Protein 6T6H (pdb70)

Sequence (253 aa):
RDVFEVFSRDGTPIRGFSRPGPGETVVLVHGVAMDRRIWAESGFLDALPDAHVLALDLRGRGESGRVGTAEGHALRRYVEDVRAVLDRFGRARYSLFGTFFGGRIALQVAAVDTRVARAFSFCAHAEQVEIPEDAVEEEAVAVEGPGGHAYLRDHFTGRGAPPWMVEACARVDPGELGAATRGLLHGSDRRTERGHPDQELVLITADGDADLAPFHAGERRLGAHLWLVDAPTRIKAAGRLAEVGRRVAGVLA

Nearest PDB structures (foldseek):
  6t6y-assembly1_A  TM=1.003E+00  e=3.478E-59  Streptomyces sp. BC16019
  5nfq-assembly1_A  TM=7.209E-01  e=8.364E-14  metagenome
  5y5d-assembly1_B  TM=7.344E-01  e=9.390E-13  Vigna radiata
  8hm5-assembly1_A  TM=7.379E-01  e=1.562E-12  Caballeronia sordidicola
  5xm6-assembly1_C  TM=6.764E-01  e=6.752E-12  Vigna radiata

Foldseek 3Di:
DAKDWFAFPVGKIKIWDKDAFDFAEEEEFEDQLFAQVVCVVLQLVVLQPGYGYIYIGFEQADPIHHDLAQQCLALVRSLRSRVRVVVVVPDQAYEYEYEDVRLQSQLQNQQAPNRYQEGEYALDFQAADDDDQVVLQVLLVCQQDPCNLVVQLVVLVVVPAPPNNSPSNVRGHSSSSSSNSSNCVRPSRHGGAHNDDNHAYEYEAAPQAPDCPRVVVCCVRHVYHYHYDHDNYSRNCSSCSSVVSNVVSVVRD

Radius of gyration: 16.73 Å; Cα contacts (8 Å, |Δi|>4): 569; chains: 1; bounding box: 37×39×43 Å

Organism: NCBI:txid1109705

Secondary structure (DSSP, 8-state):
-EEEEEE-TTS-EEEEEEE--SS-EEEEE--TT--TTHHHHTTTGGG-SS-EEEEEPPTTSTTSPP--STGGG-HHHHHHHHHHHHHHH--S-EEEEEETHHHHHHHHHHHH-TTEEEEEEES---S-----HHHHHHHHHHHHSTTHHHHHHHHHHHTT--HHHHHHGGGS-HHHHHHHHHHTTTTTTSPP----TT-EEEEEEETT-TT-HHHHHHHHHH--EEEEES-SSHHHHGGGHHHHHHHHHHHH-

Solvent-accessible surface area: 10800 Å² total; per-residue (Å²): 161,95,115,10,78,14,120,5,197,67,46,16,30,0,73,0,8,9,50,90,28,129,37,28,14,1,0,0,0,0,1,45,15,8,6,25,135,0,0,47,85,15,21,0,11,129,15,2,102,80,4,16,0,0,0,0,2,2,0,9,4,44,108,14,12,216,28,52,78,29,115,12,3,0,13,126,64,5,9,36,0,0,87,11,0,0,90,133,34,61,98,92,125,0,2,0,0,0,0,34,38,0,0,14,1,0,3,46,0,1,24,68,4,111,57,0,24,30,0,3,0,0,5,14,20,0,25,103,54,153,38,66,124,113,50,11,76,131,61,0,85,33,5,57,21,153,48,0,43,46,88,10,96,97,65,27,86,71,134,39,13,16,99,25,10,20,101,0,1,49,70,2,88,54,45,7,4,0,6,4,15,62,1,48,70,60,33,5,45,143,121,2,83,75,29,45,124,128,7,72,3,7,0,0,0,0,72,40,16,112,74,41,67,19,0,80,17,0,65,182,80,6,43,8,109,34,21,77,7,121,10,83,60,72,24,92,0,1,43,85,2,30,60,3,0,141,125,1,20,52,55,27,122

InterPro domains:
  IPR000073 Alph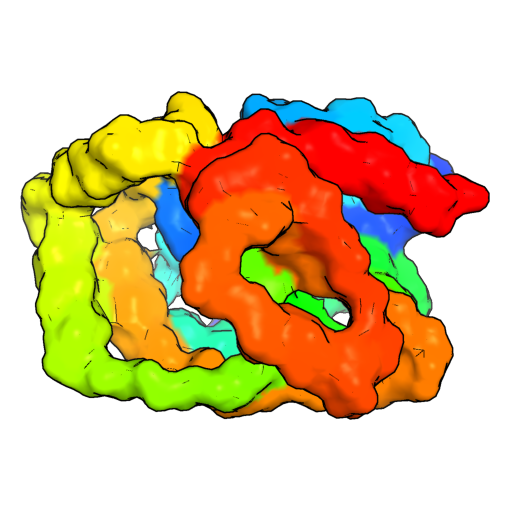a/beta hydrolase fold-1 [PF00561] (34-140)
  IPR029058 Alpha/Beta hydrolase fold [G3DSA:3.40.50.1820] (21-163)
  IPR029058 Alpha/Beta hydrolase fold [SSF53474] (14-147)

Structure (mmCIF, N/CA/C/O backbone):
data_6T6H
#
_entry.id   6T6H
#
_cell.length_a   66.683
_cell.length_b   80.133
_cell.length_c   88.699
_cell.angle_alpha   90.000
_cell.angle_beta   90.000
_cell.angle_gamma   90.000
#
_symmetry.space_group_name_H-M   'I 2 2 2'
#
loop_
_entity.id
_entity.type
_entity.pdbx_description
1 polymer BotH
2 non-polymer 'SULFATE ION'
3 non-polymer 'SODIUM ION'
4 water water
#
loop_
_atom_site.group_PDB
_atom_site.id
_atom_site.type_symbol
_atom_site.label_atom_id
_atom_site.label_alt_id
_atom_site.label_comp_id
_atom_site.label_asym_id
_atom_site.label_entity_id
_atom_site.label_seq_id
_atom_site.pdbx_PDB_ins_code
_atom_site.Cartn_x
_atom_site.Cartn_y
_atom_site.Cartn_z
_atom_site.occupancy
_atom_site.B_iso_or_equiv
_atom_site.auth_seq_id
_atom_site.auth_comp_id
_atom_site.auth_asym_id
_atom_site.auth_atom_id
_atom_site.pdbx_PDB_model_num
ATOM 1 N N . ARG A 1 27 ? -36.24608 -15.75210 -5.99109 1.000 33.12977 10 ARG A N 1
ATOM 2 C CA . ARG A 1 27 ? -35.23595 -14.69566 -5.95944 1.000 27.37443 10 ARG A CA 1
ATOM 3 C C . ARG A 1 27 ? -35.67908 -13.46371 -5.18474 1.000 33.98551 10 ARG A C 1
ATOM 4 O O . ARG A 1 27 ? -36.85775 -13.10025 -5.18839 1.000 41.93152 10 ARG A O 1
ATOM 24 N N . ASP A 1 28 ? -34.71790 -12.80354 -4.54941 1.000 19.31828 11 ASP A N 1
ATOM 25 C CA . ASP A 1 28 ? -34.93579 -11.50663 -3.93013 1.000 18.52439 11 ASP A CA 1
ATOM 26 C C . ASP A 1 28 ? -34.21479 -10.43890 -4.75234 1.000 14.23266 11 ASP A C 1
ATOM 27 O O . ASP A 1 28 ? -33.23073 -10.72886 -5.43354 1.000 18.09411 11 ASP A O 1
ATOM 36 N N . VAL A 1 29 ? -34.66582 -9.21139 -4.68863 1.000 15.57517 12 VAL A N 1
ATOM 37 C CA . VAL A 1 29 ? -33.92295 -8.12489 -5.31391 1.000 13.85517 12 VAL A CA 1
ATOM 38 C C . VAL A 1 29 ? -33.16118 -7.34654 -4.24665 1.000 13.79913 12 VAL A C 1
ATOM 39 O O . VAL A 1 29 ? -33.53367 -7.31536 -3.06449 1.000 16.97390 12 VAL A O 1
ATOM 52 N N . PHE A 1 30 ? -32.06633 -6.72809 -4.67102 1.000 13.01440 13 PHE A N 1
ATOM 53 C CA . PHE A 1 30 ? -31.22788 -5.92328 -3.79694 1.000 13.40908 13 PHE A CA 1
ATOM 54 C C . PHE A 1 30 ? -30.77353 -4.66470 -4.54195 1.000 11.46964 13 PHE A C 1
ATOM 55 O O . PHE A 1 30 ? -30.75739 -4.60046 -5.78786 1.000 11.91533 13 PHE A O 1
ATOM 72 N N . GLU A 1 31 ? -30.38428 -3.67051 -3.73280 1.000 12.20846 14 GLU A N 1
ATOM 73 C CA . GLU A 1 31 ? -29.69642 -2.46758 -4.18705 1.000 12.56774 14 GLU A CA 1
ATOM 74 C C . GLU A 1 31 ? -28.53021 -2.19265 -3.25923 1.000 12.89459 14 GLU A C 1
ATOM 75 O O . GLU A 1 31 ? -28.62417 -2.39677 -2.04123 1.000 14.24526 14 GLU A O 1
ATOM 87 N N . VAL A 1 32 ? -27.42597 -1.75528 -3.85840 1.000 10.77855 15 VAL A N 1
ATOM 88 C CA . VAL A 1 32 ? -26.24702 -1.28269 -3.16107 1.000 10.75286 15 VAL A CA 1
ATOM 89 C C . VAL A 1 32 ? -25.78592 -0.01204 -3.87309 1.000 10.41433 15 VAL A C 1
ATOM 90 O O . VAL A 1 32 ? -26.29357 0.34994 -4.94517 1.000 12.48432 15 VAL A O 1
ATOM 103 N N . PHE A 1 33 ? -24.84832 0.70452 -3.25652 1.000 10.29457 16 PHE A N 1
ATOM 104 C CA . PHE A 1 33 ? -24.29981 1.93167 -3.84900 1.000 10.18059 16 PHE A CA 1
ATOM 105 C C . PHE A 1 33 ? -22.81366 1.77125 -4.10153 1.000 10.76200 16 PHE A C 1
ATOM 106 O O . PHE A 1 33 ? -22.05863 1.37531 -3.19973 1.000 11.79583 16 PHE A O 1
ATOM 123 N N . SER A 1 34 ? -22.39464 2.08649 -5.31624 1.000 9.84827 17 SER A N 1
ATOM 124 C CA . SER A 1 34 ? -20.98491 2.12983 -5.66012 1.000 11.06721 17 SER A CA 1
ATOM 125 C C . SER A 1 34 ? -20.30567 3.33958 -5.01093 1.000 10.50363 17 SER A C 1
ATOM 126 O O . SER A 1 34 ? -20.95604 4.27775 -4.53021 1.000 10.86573 17 SER A O 1
ATOM 134 N N . ARG A 1 35 ? -18.97000 3.34141 -5.04581 1.000 10.61073 18 ARG A N 1
ATOM 135 C CA . ARG A 1 35 ? -18.17670 4.43140 -4.46743 1.000 12.39109 18 ARG A CA 1
ATOM 136 C C . ARG A 1 35 ? -18.62525 5.81663 -4.93729 1.000 11.00936 18 ARG A C 1
ATOM 137 O O . ARG A 1 35 ? -18.67074 6.75379 -4.12146 1.000 12.67497 18 ARG A O 1
ATOM 158 N N . ASP A 1 36 ? -18.88876 5.98221 -6.22963 1.000 11.03791 19 ASP A N 1
ATOM 159 C CA . ASP A 1 36 ? -19.25264 7.27571 -6.80325 1.000 12.01888 19 ASP A CA 1
ATOM 160 C C . ASP A 1 36 ? -20.74085 7.59705 -6.65741 1.000 11.37309 19 ASP A C 1
ATOM 161 O O . ASP A 1 36 ? -21.20542 8.59161 -7.25282 1.000 13.09505 19 ASP A O 1
ATOM 170 N N . GLY A 1 37 ? -21.47413 6.81252 -5.86376 1.000 10.83811 20 GLY A N 1
ATOM 171 C CA . GLY A 1 37 ? -22.87731 7.09200 -5.61390 1.000 10.63071 20 GLY A CA 1
ATOM 172 C C . GLY A 1 37 ? -23.84399 6.39863 -6.55069 1.000 9.94215 20 GLY A C 1
ATOM 173 O O . GLY A 1 37 ? -25.07175 6.51982 -6.37337 1.000 11.80367 20 GLY A O 1
ATOM 177 N N . THR A 1 38 ? -23.36502 5.70536 -7.54868 1.000 9.72640 21 THR A N 1
ATOM 178 C CA . THR A 1 38 ? -24.26908 5.09095 -8.52114 1.000 9.48545 21 THR A CA 1
ATOM 179 C C . THR A 1 38 ? -24.99158 3.90037 -7.88994 1.000 9.95267 21 THR A C 1
ATOM 180 O O . THR A 1 38 ? -24.32571 3.01601 -7.31510 1.000 10.13357 21 THR A O 1
ATOM 191 N N . PRO A 1 39 ? -26.32631 3.83896 -7.95264 1.000 9.91109 22 PRO A N 1
ATOM 192 C CA . PRO A 1 39 ? -27.04479 2.66064 -7.43720 1.000 10.39237 22 PRO A CA 1
ATOM 193 C C . PRO A 1 39 ? -26.88014 1.45936 -8.36180 1.000 10.51314 22 PRO A C 1
ATOM 194 O O . PRO A 1 39 ? -27.00602 1.56770 -9.59111 1.000 11.00955 22 PRO A O 1
ATOM 205 N N . ILE A 1 40 ? -26.60318 0.30394 -7.75702 1.000 10.03339 23 ILE A N 1
ATOM 206 C CA . ILE A 1 40 ? -26.38229 -0.95920 -8.46187 1.000 9.53525 23 ILE A CA 1
ATOM 207 C C . ILE A 1 40 ? -27.44735 -1.92834 -7.97455 1.000 10.33398 23 ILE A C 1
ATOM 208 O O . ILE A 1 40 ? -27.56129 -2.18435 -6.75974 1.000 11.23954 23 ILE A O 1
ATOM 224 N N . ARG A 1 41 ? -28.24474 -2.42692 -8.92107 1.000 10.04791 24 ARG A N 1
ATOM 225 C CA . ARG A 1 41 ? -29.38836 -3.27782 -8.61882 1.000 10.59244 24 ARG A CA 1
ATOM 226 C C . ARG A 1 41 ? -29.10461 -4.69635 -9.12246 1.000 10.17040 24 ARG A C 1
ATOM 227 O O . ARG A 1 41 ? -28.42020 -4.88686 -10.13020 1.000 11.24989 24 ARG A O 1
ATOM 248 N N . GLY A 1 42 ? -29.66788 -5.69294 -8.44723 1.000 9.22970 25 GLY A N 1
ATOM 249 C CA . GLY A 1 42 ? -29.47953 -7.07568 -8.84934 1.000 10.65673 25 GLY A CA 1
ATOM 250 C C . GLY A 1 42 ? -30.47033 -8.00021 -8.18786 1.000 9.77507 25 GLY A C 1
ATOM 251 O O . GLY A 1 42 ? -31.43461 -7.55681 -7.56212 1.000 11.10505 25 GLY A O 1
ATOM 255 N N . PHE A 1 43 ? -30.24136 -9.31100 -8.38506 1.000 11.01907 26 PHE A N 1
ATOM 256 C CA . PHE A 1 43 ? -31.02100 -10.32737 -7.68630 1.000 10.75159 26 PHE A CA 1
ATOM 257 C C . PHE A 1 43 ? -30.11088 -11.27184 -6.91603 1.000 10.48984 26 PHE A C 1
ATOM 258 O O . PHE A 1 43 ? -28.93097 -11.45462 -7.25671 1.000 11.58173 26 PHE A O 1
ATOM 275 N N . SER A 1 44 ? -30.68133 -11.88249 -5.87476 1.000 11.07346 27 SER A N 1
ATOM 276 C CA . SER A 1 44 ? -30.04415 -12.92407 -5.07126 1.000 12.08667 27 SER A CA 1
ATOM 277 C C . SER A 1 44 ? -30.90577 -14.17387 -5.18205 1.000 12.39260 27 SER A C 1
ATOM 278 O O . SER A 1 44 ? -32.11234 -14.13002 -4.87423 1.000 14.35101 27 SER A O 1
ATOM 286 N N . ARG A 1 45 ? -30.30236 -15.28442 -5.60061 1.000 12.05419 28 ARG A N 1
ATOM 287 C CA . ARG A 1 45 ? -30.95867 -16.58181 -5.65898 1.000 13.24601 28 ARG A CA 1
ATOM 288 C C . ARG A 1 45 ? -30.40595 -17.42575 -4.51179 1.000 14.10173 28 ARG A C 1
ATOM 289 O O . ARG A 1 45 ? -29.24694 -17.86975 -4.57003 1.000 14.82183 28 ARG A O 1
ATOM 310 N N . PRO A 1 46 ? -31.13852 -17.60233 -3.41053 1.000 16.25838 29 PRO A N 1
ATOM 311 C CA . PRO A 1 46 ? -30.55266 -18.26592 -2.22709 1.000 18.33815 29 PRO A CA 1
ATOM 312 C C . PRO A 1 46 ? -30.16297 -19.71943 -2.50115 1.000 17.49464 29 PRO A C 1
ATOM 313 O O . PRO A 1 46 ? -30.68906 -20.37225 -3.40416 1.000 18.00364 29 PRO A O 1
ATOM 324 N N . GLY A 1 47 ? -29.15682 -20.19297 -1.77195 1.000 16.78946 30 GLY A N 1
ATOM 325 C CA . GLY A 1 47 ? -28.75028 -21.57991 -1.85461 1.000 16.67764 30 GLY A CA 1
ATOM 326 C C . GLY A 1 47 ? -27.79582 -21.89894 -0.72842 1.000 17.46789 30 GLY A C 1
ATOM 327 O O . GLY A 1 47 ? -27.17969 -21.00249 -0.12568 1.000 18.20948 30 GLY A O 1
ATOM 331 N N . PRO A 1 48 ? -27.65409 -23.19552 -0.42080 1.000 17.93585 31 PRO A N 1
ATOM 332 C CA . PRO A 1 48 ? -26.82699 -23.61276 0.72610 1.000 17.51217 31 PRO A CA 1
ATOM 333 C C . PRO A 1 48 ? -25.34065 -23.70894 0.42589 1.000 17.22500 31 PRO A C 1
ATOM 334 O O . PRO A 1 48 ? -24.55343 -23.94173 1.36063 1.000 20.03775 31 PRO A O 1
ATOM 345 N N . GLY A 1 49 ? -24.93423 -23.52564 -0.82101 1.000 16.78669 32 GLY A N 1
ATOM 346 C CA . GLY A 1 49 ? -23.57176 -23.77922 -1.25529 1.000 17.08941 32 GLY A CA 1
ATOM 347 C C . GLY A 1 49 ? -22.70459 -22.53697 -1.25641 1.000 16.71849 32 GLY A C 1
ATOM 348 O O . GLY A 1 49 ? -22.81145 -21.66946 -0.38364 1.000 19.42991 32 GLY A O 1
ATOM 352 N N . GLU A 1 50 ? -21.79499 -22.46505 -2.22522 1.000 15.83898 33 GLU A N 1
ATOM 353 C CA . GLU A 1 50 ? -20.85110 -21.36102 -2.31481 1.000 15.47596 33 GLU A 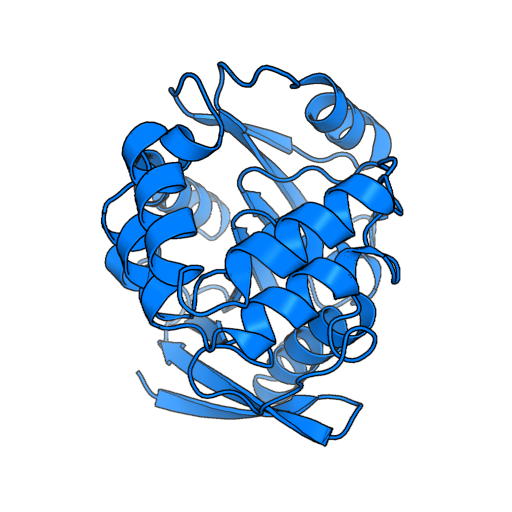CA 1
ATOM 354 C C . GLU A 1 50 ? -21.58380 -20.11078 -2.77301 1.000 12.74091 33 GLU A C 1
ATOM 355 O O . GLU A 1 50 ? -22.61320 -20.19728 -3.44292 1.000 13.70948 33 GLU A O 1
ATOM 367 N N . THR A 1 51 ? -21.03095 -18.92832 -2.45261 1.000 13.33965 34 THR A N 1
ATOM 368 C CA . THR A 1 51 ? -21.61149 -17.66565 -2.89985 1.000 12.67162 34 THR A CA 1
ATOM 369 C C . THR A 1 51 ? -20.88986 -17.22989 -4.16491 1.000 12.01823 34 THR A C 1
ATOM 370 O O . THR A 1 51 ? -19.66199 -17.05065 -4.16241 1.000 13.30314 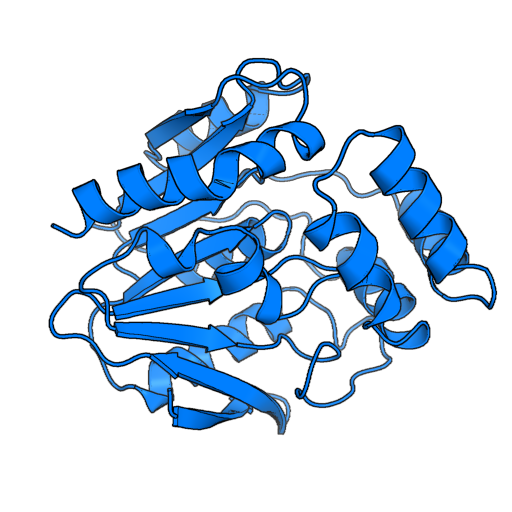34 THR A O 1
ATOM 381 N N . VAL A 1 52 ? -21.64522 -17.06170 -5.23341 1.000 12.22972 35 VAL A N 1
ATOM 382 C CA . VAL A 1 52 ? -21.13735 -16.79821 -6.57639 1.000 11.31440 35 VAL A CA 1
ATOM 383 C C . VAL A 1 52 ? -21.68976 -15.46507 -7.08442 1.000 11.06469 35 VAL A C 1
ATOM 384 O O . VAL A 1 52 ? -22.88873 -15.19749 -6.92392 1.000 13.55191 35 VAL A O 1
ATOM 397 N N . VAL A 1 53 ? -20.84038 -14.61816 -7.65775 1.000 9.76127 36 VAL A N 1
ATOM 398 C CA . VAL A 1 53 ? -21.21502 -13.29292 -8.16593 1.000 9.35098 36 VAL A CA 1
ATOM 399 C C . VAL A 1 53 ? -20.98003 -13.29445 -9.67112 1.000 9.11210 36 VAL A C 1
ATOM 400 O O . VAL A 1 53 ? -19.85526 -13.56954 -10.12658 1.000 9.87253 36 VAL A O 1
ATOM 413 N N . LEU A 1 54 ? -22.02793 -12.98242 -10.43694 1.000 8.81177 37 LEU A N 1
ATOM 414 C CA . LEU A 1 54 ? -22.02772 -13.07998 -11.89757 1.000 8.80813 37 LEU A CA 1
ATOM 415 C C . LEU A 1 54 ? -21.98814 -11.67334 -12.51758 1.000 8.62235 37 LEU A C 1
ATOM 416 O O . LEU A 1 54 ? -22.79205 -10.79988 -12.13152 1.000 9.28750 37 LEU A O 1
ATOM 432 N N . VAL A 1 55 ? -21.06593 -11.46864 -13.48591 1.000 8.55174 38 VAL A N 1
ATOM 433 C CA . VAL A 1 55 ? -20.78496 -10.14283 -14.08829 1.000 8.74928 38 VAL A CA 1
ATOM 434 C C . VAL A 1 55 ? -20.93098 -10.23622 -15.61643 1.000 8.21541 38 VAL A C 1
ATOM 435 O O . VAL A 1 55 ? -20.12165 -10.89703 -16.28815 1.000 9.02991 38 VAL A O 1
ATOM 448 N N . HIS A 1 56 ? -21.96079 -9.57792 -16.17075 1.000 8.67251 39 HIS A N 1
ATOM 449 C CA . HIS A 1 56 ? -22.29271 -9.68339 -17.59282 1.000 8.22686 39 HIS A CA 1
ATOM 450 C C . HIS A 1 56 ? -21.36351 -8.81103 -18.45938 1.000 8.72151 39 HIS A C 1
ATOM 451 O O . HIS A 1 56 ? -20.56101 -8.02418 -17.94726 1.000 10.20640 39 HIS A O 1
ATOM 465 N N . GLY A 1 57 ? -21.49602 -8.94987 -19.79387 1.000 9.36832 40 GLY A N 1
ATOM 466 C CA . GLY A 1 57 ? -20.71965 -8.18506 -20.75739 1.000 10.53857 40 GLY A CA 1
ATOM 467 C C . GLY A 1 57 ? -21.32594 -6.81371 -21.10123 1.000 11.08070 40 GLY A C 1
ATOM 468 O O . GLY A 1 57 ? -22.31028 -6.37011 -20.50986 1.000 11.27303 40 GLY A O 1
ATOM 472 N N . VAL A 1 58 ? -20.72145 -6.12888 -22.08485 1.000 11.83893 41 VAL A N 1
ATOM 473 C CA . VAL A 1 58 ? -21.03341 -4.70904 -22.30439 1.000 11.40532 41 VAL A CA 1
ATOM 474 C C . VAL A 1 58 ? -22.47670 -4.50373 -22.74231 1.000 11.49564 41 VAL A C 1
ATOM 475 O O . VAL A 1 58 ? -23.15092 -3.59684 -22.24415 1.000 12.32938 41 VAL A O 1
ATOM 488 N N . ALA A 1 59 ? -22.89811 -5.18780 -23.78939 1.000 11.36651 42 ALA A N 1
ATOM 489 C CA . ALA A 1 59 ? -24.21218 -5.00021 -24.39272 1.000 11.39967 42 ALA A CA 1
ATOM 490 C C . ALA A 1 59 ? -25.19365 -6.02141 -23.84448 1.000 10.38854 42 ALA A C 1
ATOM 491 O O . ALA A 1 59 ? -25.95488 -6.66821 -24.57990 1.000 13.72593 42 ALA A O 1
ATOM 498 N N . MET A 1 60 ? -25.13758 -6.23437 -22.53205 1.000 11.39427 43 MET A N 1
ATOM 499 C CA . MET A 1 60 ? -25.91815 -7.26437 -21.83998 1.000 11.35830 43 MET A CA 1
ATOM 500 C C . MET A 1 60 ? -26.48774 -6.68953 -20.54907 1.000 10.24837 43 MET A C 1
ATOM 501 O O . MET A 1 60 ? -26.16598 -5.56909 -20.12080 1.000 11.02221 43 MET A O 1
ATOM 515 N N . ASP A 1 61 ? -27.31863 -7.47934 -19.87491 1.000 11.33607 44 ASP A N 1
ATOM 516 C CA . ASP A 1 61 ? -27.77124 -7.20133 -18.51319 1.000 11.11274 44 ASP A CA 1
ATOM 517 C C . ASP A 1 61 ? -27.90291 -8.54619 -17.78044 1.000 10.48877 44 ASP A C 1
ATOM 518 O O . ASP A 1 61 ? -27.52558 -9.60760 -18.30832 1.000 10.85784 44 ASP A O 1
ATOM 527 N N . ARG A 1 62 ? -28.40872 -8.50697 -16.54052 1.000 10.73305 45 ARG A N 1
ATOM 528 C CA . ARG A 1 62 ? -28.39919 -9.68454 -15.66838 1.000 10.66033 45 ARG A CA 1
ATOM 529 C C . ARG A 1 62 ? -29.31064 -10.80377 -16.14695 1.000 11.30827 45 ARG A C 1
ATOM 530 O O . ARG A 1 62 ? -29.18214 -11.92781 -15.61683 1.000 11.63553 45 ARG A O 1
ATOM 551 N N . ARG A 1 63 ? -30.19183 -10.56219 -17.10167 1.000 11.01012 46 ARG A N 1
ATOM 552 C CA . ARG A 1 63 ? -31.07504 -11.61762 -17.59121 1.000 12.24795 46 ARG A CA 1
ATOM 553 C C . ARG A 1 63 ? -30.33359 -12.72139 -18.34296 1.000 11.60352 46 ARG A C 1
ATOM 554 O O . ARG A 1 63 ? -30.92486 -13.79187 -18.55186 1.000 12.55695 46 ARG A O 1
ATOM 575 N N . ILE A 1 64 ? -29.10402 -12.49259 -18.78105 1.000 10.49743 47 ILE A N 1
ATOM 576 C CA . ILE A 1 64 ? -28.41958 -13.47410 -19.61135 1.000 10.19589 47 ILE A CA 1
ATOM 577 C C . ILE A 1 64 ? -28.09160 -14.72546 -18.82333 1.000 9.84851 47 ILE A C 1
ATOM 578 O O . ILE A 1 64 ? -27.90416 -15.79388 -19.43432 1.000 10.76965 47 ILE A O 1
ATOM 594 N N . TRP A 1 65 ? -28.01697 -14.65474 -17.48316 1.000 10.27083 48 TRP A N 1
ATOM 595 C CA . TRP A 1 65 ? -27.60730 -15.83153 -16.71295 1.000 10.22317 48 TRP A CA 1
ATOM 596 C C . TRP A 1 65 ? -28.65925 -16.93530 -16.79797 1.000 10.30954 48 TRP A C 1
ATOM 597 O O . TRP A 1 65 ? -28.32584 -18.11080 -17.03352 1.000 11.41689 48 TRP A O 1
ATOM 618 N N . ALA A 1 66 ? -29.92079 -16.57982 -16.63132 1.000 10.94181 49 ALA A N 1
ATOM 619 C CA . ALA A 1 66 ? -30.99076 -17.55468 -16.79757 1.000 11.27799 49 ALA A CA 1
ATOM 620 C C . ALA A 1 66 ? -31.15686 -17.94298 -18.26813 1.000 11.32856 49 ALA A C 1
ATOM 621 O O . ALA A 1 66 ? -31.32659 -19.12186 -18.60578 1.000 13.35494 49 ALA A O 1
ATOM 628 N N . GLU A 1 67 ? -31.12801 -16.95848 -19.17601 1.000 11.14418 50 GLU A N 1
ATOM 629 C CA . GLU A 1 67 ? -31.40120 -17.25867 -20.58282 1.000 12.65161 50 GLU A CA 1
ATOM 630 C C . GLU A 1 67 ? -30.36207 -18.19970 -21.17838 1.000 12.36559 50 GLU A C 1
ATOM 631 O O . GLU A 1 67 ? -30.68434 -19.03110 -22.03143 1.000 13.73930 50 GLU A O 1
ATOM 643 N N . SER A 1 68 ? -29.11206 -18.04456 -20.76535 1.000 11.66193 51 SER A N 1
ATOM 644 C CA . SER A 1 68 ? -28.03190 -18.88896 -21.27661 1.000 12.32745 51 SER A CA 1
ATOM 645 C C . SER A 1 68 ? -28.03472 -20.29182 -20.69505 1.000 12.35582 51 SER A C 1
ATOM 646 O O . SER A 1 68 ? -27.33162 -21.17139 -21.21536 1.000 14.63068 51 SER A O 1
ATOM 654 N N . GLY A 1 69 ? -28.76066 -20.53242 -19.61910 1.000 12.98106 52 GLY A N 1
ATOM 655 C CA . GLY A 1 69 ? -28.71033 -21.80006 -18.92889 1.000 14.17075 52 GLY A CA 1
ATOM 656 C C . GLY A 1 69 ? -27.61285 -21.89594 -17.89311 1.000 12.17978 52 GLY A C 1
ATOM 657 O O . GLY A 1 69 ? -27.52751 -22.91553 -17.18190 1.000 13.48497 52 GLY A O 1
ATOM 661 N N . PHE A 1 70 ? -26.77534 -20.86928 -17.76538 1.000 12.09436 53 PHE A N 1
ATOM 662 C CA . PHE A 1 70 ? -25.71714 -20.90894 -16.75394 1.000 12.22823 53 PHE A CA 1
ATOM 663 C C . PHE A 1 70 ? -26.29789 -21.01306 -15.34267 1.000 12.08964 53 PHE A C 1
ATOM 664 O O . PHE A 1 70 ? -25.82169 -21.79176 -14.50352 1.000 13.01502 53 PHE A O 1
ATOM 681 N N . LEU A 1 71 ? -27.32278 -20.22311 -15.05437 1.000 12.99942 54 LEU A N 1
ATOM 682 C CA . LEU A 1 71 ? -27.90436 -20.21627 -13.71275 1.000 15.07331 54 LEU A CA 1
ATOM 683 C C . LEU A 1 71 ? -28.43160 -21.60066 -13.30974 1.000 14.64021 54 LEU A C 1
ATOM 684 O O . LEU A 1 71 ? -28.19135 -22.07704 -12.18708 1.000 16.15732 54 LEU A O 1
ATOM 700 N N . ASP A 1 72 ? -29.12563 -22.27571 -14.22131 1.000 13.79254 55 ASP A N 1
ATOM 701 C CA . ASP A 1 72 ? -29.68179 -23.59483 -13.95622 1.000 16.24031 55 ASP A CA 1
ATOM 702 C C . ASP A 1 72 ? -28.60882 -24.65575 -13.73217 1.000 14.60463 55 ASP A C 1
ATOM 703 O O . ASP A 1 72 ? -28.87216 -25.65010 -13.05422 1.000 16.45739 55 ASP A O 1
ATOM 712 N N . ALA A 1 73 ? -27.39362 -24.43892 -14.26271 1.000 13.86096 56 ALA A N 1
ATOM 713 C CA . ALA A 1 73 ? -26.29702 -25.37813 -14.09748 1.000 13.90771 56 ALA A CA 1
ATOM 714 C C . ALA A 1 73 ? -25.67405 -25.33374 -12.70878 1.000 13.88311 56 ALA A C 1
ATOM 715 O O . ALA A 1 73 ? -24.86457 -26.21579 -12.40320 1.000 15.84170 56 ALA A O 1
ATOM 722 N N . LEU A 1 74 ? -26.01020 -24.33301 -11.87953 1.000 13.46582 57 LEU A N 1
ATOM 723 C CA . LEU A 1 74 ? -25.47948 -24.24894 -10.52025 1.000 13.34096 57 LEU A CA 1
ATOM 724 C C . LEU A 1 74 ? -26.59208 -24.67983 -9.56652 1.000 17.74268 57 LEU A C 1
ATOM 725 O O . LEU A 1 74 ? -27.42520 -23.84814 -9.18497 1.000 20.20347 57 LEU A O 1
ATOM 741 N N . PRO A 1 75 ? -26.62639 -25.93839 -9.12096 1.000 21.29465 58 PRO A N 1
ATOM 742 C CA . PRO A 1 75 ? -27.78054 -26.38550 -8.30961 1.000 24.12377 58 PRO A CA 1
ATOM 743 C C . PRO A 1 75 ? -27.83925 -25.78444 -6.91616 1.000 22.72111 58 PRO A C 1
ATOM 744 O O . PRO A 1 75 ? -28.93183 -25.46989 -6.41847 1.000 29.39334 58 PRO A O 1
ATOM 755 N N . ASP A 1 76 ? -26.68931 -25.59151 -6.27978 1.000 17.13218 59 ASP A N 1
ATOM 756 C CA . ASP A 1 76 ? -26.64776 -25.27727 -4.86228 1.000 16.30208 59 ASP A CA 1
ATOM 757 C C . ASP A 1 76 ? -26.17471 -23.87690 -4.49972 1.000 14.46321 59 ASP A C 1
ATOM 758 O O . ASP A 1 76 ? -26.38103 -23.45514 -3.35074 1.000 17.52512 59 ASP A O 1
ATOM 767 N N . ALA A 1 77 ? -25.56042 -23.16114 -5.41712 1.000 13.24297 60 ALA A N 1
ATOM 768 C CA . ALA A 1 77 ? -24.91123 -21.90710 -5.07629 1.000 14.20169 60 ALA A CA 1
ATOM 769 C C . ALA A 1 77 ? -25.91551 -20.85261 -4.62681 1.000 12.36459 60 ALA A C 1
ATOM 770 O O . ALA A 1 77 ? -27.05097 -20.78533 -5.10484 1.000 13.82544 60 ALA A O 1
ATOM 777 N N . HIS A 1 78 ? -25.47606 -19.97348 -3.73097 1.000 12.18414 61 HIS A N 1
ATOM 778 C CA . HIS A 1 78 ? -26.14848 -18.69158 -3.51593 1.000 11.99373 61 HIS A CA 1
ATOM 779 C C . HIS A 1 78 ? -25.62551 -17.74844 -4.58778 1.000 11.39374 61 HIS A C 1
ATOM 780 O O . HIS A 1 78 ? -24.44785 -17.36063 -4.55951 1.000 13.60675 61 HIS A O 1
ATOM 794 N N . VAL A 1 79 ? -26.48302 -17.37971 -5.53685 1.000 10.25848 62 VAL A N 1
ATOM 795 C CA . VAL A 1 79 ? -26.07544 -16.61252 -6.70437 1.000 10.27499 62 VAL A CA 1
ATOM 796 C C . VAL A 1 79 ? -26.48725 -15.15881 -6.56132 1.000 10.23845 62 VAL A C 1
ATOM 797 O O . VAL A 1 79 ? -27.65446 -14.84885 -6.28706 1.000 11.46279 62 VAL A O 1
ATOM 810 N N . LEU A 1 80 ? -25.53457 -14.25656 -6.77321 1.000 10.71355 63 LEU A N 1
ATOM 811 C CA . LEU A 1 80 ? -25.78127 -12.81374 -6.83909 1.000 9.58901 63 LEU A CA 1
ATOM 812 C C . LEU A 1 80 ? -25.51801 -12.36436 -8.26750 1.000 9.80182 63 LEU A C 1
ATOM 813 O O . LEU A 1 80 ? -24.41856 -12.57048 -8.78753 1.000 12.20112 63 LEU A O 1
ATOM 829 N N . ALA A 1 81 ? -26.50436 -11.79201 -8.93051 1.000 9.80009 64 ALA A N 1
ATOM 830 C CA . ALA A 1 81 ? -26.32840 -11.30060 -10.29244 1.000 11.56892 64 ALA A CA 1
ATOM 831 C C . ALA A 1 81 ? -26.66951 -9.82111 -10.35667 1.000 10.54283 64 ALA A C 1
ATOM 832 O O . ALA A 1 81 ? -27.80564 -9.44989 -10.06793 1.000 11.77934 64 ALA A O 1
ATOM 839 N N . LEU A 1 82 ? -25.68737 -8.97680 -10.69361 1.000 11.57328 65 LEU A N 1
ATOM 840 C CA . LEU A 1 82 ? -25.88259 -7.53346 -10.74588 1.000 11.13302 65 LEU A CA 1
ATOM 841 C C . LEU A 1 82 ? -26.07235 -7.03855 -12.17442 1.000 9.16592 65 LEU A C 1
ATOM 842 O O . LEU A 1 82 ? -25.57311 -7.61226 -13.12115 1.000 10.89560 65 LEU A O 1
ATOM 858 N N . ASP A 1 83 ? -26.79141 -5.91585 -12.31118 1.000 10.38950 66 ASP A N 1
ATOM 859 C CA . ASP A 1 83 ? -26.71407 -5.04519 -13.49511 1.000 10.12830 66 ASP A CA 1
ATOM 860 C C . ASP A 1 83 ? -25.56402 -4.04718 -13.28389 1.000 10.27104 66 ASP A C 1
ATOM 861 O O . ASP A 1 83 ? -25.54142 -3.32848 -12.29928 1.000 10.21894 66 ASP A O 1
ATOM 870 N N . LEU A 1 84 ? -24.55149 -4.06694 -14.17081 1.000 10.37403 67 LEU A N 1
ATOM 871 C CA . LEU A 1 84 ? -23.52422 -3.04269 -14.09266 1.000 9.86033 67 LEU A CA 1
ATOM 872 C C . LEU A 1 84 ? -24.13514 -1.67152 -14.35726 1.000 10.13629 67 LEU A C 1
ATOM 873 O O . LEU A 1 84 ? -25.20166 -1.52440 -14.99085 1.000 9.46648 67 LEU A O 1
ATOM 889 N N . ARG A 1 85 ? -23.45338 -0.64908 -13.87374 1.000 10.20145 68 ARG A N 1
ATOM 890 C CA . ARG A 1 85 ? -23.88469 0.72449 -14.11224 1.000 9.86913 68 ARG A CA 1
ATOM 891 C C . ARG A 1 85 ? -24.28030 0.93256 -15.57512 1.000 8.98894 68 ARG A C 1
ATOM 892 O O . ARG A 1 85 ? -23.62111 0.46990 -16.51720 1.000 9.87065 68 ARG A O 1
ATOM 913 N N . GLY A 1 86 ? -25.36231 1.68377 -15.76389 1.000 9.14360 69 GLY A N 1
ATOM 914 C CA . GLY A 1 86 ? -25.82544 2.04082 -17.09197 1.000 9.27788 69 GLY A CA 1
ATOM 915 C C . GLY A 1 86 ? -26.59579 0.98174 -17.85204 1.000 11.21545 69 GLY A C 1
ATOM 916 O O . GLY A 1 86 ? -27.06059 1.26390 -18.96145 1.000 12.48409 69 GLY A O 1
ATOM 920 N N . ARG A 1 87 ? -26.68083 -0.25325 -17.32343 1.000 11.57378 70 ARG A N 1
ATOM 921 C CA . ARG A 1 87 ? -27.35649 -1.41263 -17.89745 1.000 10.85267 70 ARG A CA 1
ATOM 922 C C . ARG A 1 87 ? -28.50286 -1.82983 -16.96295 1.000 11.54292 70 ARG A C 1
ATOM 923 O O . ARG A 1 87 ? -28.50151 -1.57371 -15.73378 1.000 10.51278 70 ARG A O 1
ATOM 944 N N . GLY A 1 88 ? -29.46878 -2.51302 -17.55073 1.000 12.71333 71 GLY A N 1
ATOM 945 C CA . GLY A 1 88 ? -30.54080 -3.07053 -16.73386 1.000 14.16420 71 GLY A CA 1
ATOM 946 C C . GLY A 1 88 ? -31.20895 -2.03499 -15.84898 1.000 12.72428 71 GLY A C 1
ATOM 947 O O . GLY A 1 88 ? -31.58628 -0.94083 -16.33400 1.000 14.81243 71 GLY A O 1
ATOM 951 N N . GLU A 1 89 ? -31.35815 -2.36246 -14.56024 1.000 11.55921 72 GLU A N 1
ATOM 952 C CA . GLU A 1 89 ? -32.00395 -1.52041 -13.55361 1.000 13.06054 72 GLU A CA 1
ATOM 953 C C . GLU A 1 89 ? -31.03337 -0.66937 -12.74256 1.000 11.98401 72 GLU A C 1
ATOM 954 O O . GLU A 1 89 ? -31.45785 -0.06815 -11.74093 1.000 13.63854 72 GLU A O 1
ATOM 966 N N . SER A 1 90 ? -29.77643 -0.63785 -13.09143 1.000 9.77497 73 SER A N 1
ATOM 967 C CA . SER A 1 90 ? -28.79836 0.15562 -12.36333 1.000 9.02654 73 SER A CA 1
ATOM 968 C C . SER A 1 90 ? -28.79365 1.61826 -12.82255 1.000 9.88608 73 SER A C 1
ATOM 969 O O . SER A 1 90 ? -29.34807 1.99325 -13.85818 1.000 11.26019 73 SER A O 1
ATOM 977 N N . GLY A 1 91 ? -28.13565 2.47213 -12.03332 1.000 10.26996 74 GLY A N 1
ATOM 978 C CA . GLY A 1 91 ? -28.16375 3.89766 -12.31126 1.000 10.93591 74 GLY A CA 1
ATOM 979 C C . GLY A 1 91 ? -27.50363 4.27801 -13.62855 1.000 9.62741 74 GLY A C 1
ATOM 980 O O . GLY A 1 91 ? -26.57682 3.65424 -14.11952 1.000 10.69705 74 GLY A O 1
ATOM 984 N N . ARG A 1 92 ? -27.97933 5.37728 -14.18257 1.000 11.71303 75 ARG A N 1
ATOM 985 C CA . ARG A 1 92 ? -27.44113 5.92758 -15.42461 1.000 11.89360 75 ARG A CA 1
ATOM 986 C C . ARG A 1 92 ? -26.06749 6.56617 -15.18351 1.000 12.20120 75 ARG A C 1
ATOM 987 O O . ARG A 1 92 ? -25.71358 6.97017 -14.05688 1.000 14.99231 75 ARG A O 1
ATOM 1008 N N . VAL A 1 93 ? -25.28028 6.62012 -16.24983 1.000 11.18182 76 VAL A N 1
ATOM 1009 C CA . VAL A 1 93 ? -23.90513 7.13444 -16.23410 1.000 11.38506 76 VAL A CA 1
ATOM 1010 C C . VAL A 1 93 ? -23.77477 8.18288 -17.33446 1.000 11.65693 76 VAL A C 1
ATOM 1011 O O . VAL A 1 93 ? -23.67400 9.37332 -17.05688 1.000 13.64575 76 VAL A O 1
ATOM 1024 N N . GLY A 1 94 ? -23.71961 7.74008 -18.58426 1.000 12.97703 77 GLY A N 1
ATOM 1025 C CA . GLY A 1 94 ? -23.76408 8.66077 -19.70644 1.000 15.01114 77 GLY A CA 1
ATOM 1026 C C . GLY A 1 94 ? -22.48513 9.43013 -19.95499 1.000 13.00195 77 GLY A C 1
ATOM 1027 O O . GLY A 1 94 ? -22.50594 10.40608 -20.71367 1.000 15.42259 77 GLY A O 1
ATOM 1031 N N . THR A 1 95 ? -21.37848 9.04394 -19.31299 1.000 12.04880 78 THR A N 1
ATOM 1032 C CA . THR A 1 95 ? -20.07701 9.67900 -19.49127 1.000 11.14195 78 THR A CA 1
ATOM 1033 C C . THR A 1 95 ? -19.04855 8.58713 -19.72866 1.000 11.47351 78 THR A C 1
ATOM 1034 O O . THR A 1 95 ? -19.17221 7.47218 -19.20089 1.000 11.62736 78 THR A O 1
ATOM 1045 N N . ALA A 1 96 ? -18.00317 8.92537 -20.48321 1.000 11.29638 79 ALA A N 1
ATOM 1046 C CA . ALA A 1 96 ? -16.90700 7.99196 -20.73665 1.000 11.69516 79 ALA A CA 1
ATOM 1047 C C . ALA A 1 96 ? -16.16415 7.62153 -19.45680 1.000 11.61231 79 ALA A C 1
ATOM 1048 O O . ALA A 1 96 ? -15.92929 6.42881 -19.17839 1.000 11.64512 79 ALA A O 1
ATOM 1055 N N . GLU A 1 97 ? -15.74054 8.62073 -18.66512 1.000 11.90787 80 GLU A N 1
ATOM 1056 C CA . GLU A 1 97 ? -14.97580 8.32929 -17.45807 1.000 12.14643 80 GLU A CA 1
ATOM 1057 C C . GLU A 1 97 ? -15.82595 7.59235 -16.42967 1.000 11.52746 80 GLU A C 1
ATOM 1058 O O . GLU A 1 97 ? -15.30933 6.82488 -15.60541 1.000 12.00872 80 GLU A O 1
ATOM 1070 N N . GLY A 1 98 ? -17.14016 7.81754 -16.42594 1.000 10.97767 81 GLY A N 1
ATOM 1071 C CA . GLY A 1 98 ? -18.01407 7.08307 -15.53728 1.000 10.74580 81 GLY A CA 1
ATOM 1072 C C . GLY A 1 98 ? -18.04336 5.59529 -15.82116 1.000 9.94832 81 GLY A C 1
ATOM 1073 O O . GLY A 1 98 ? -18.44311 4.79986 -14.95027 1.000 10.63588 81 GLY A O 1
ATOM 1077 N N . HIS A 1 99 ? -17.62315 5.18728 -17.02246 1.000 9.51415 82 HIS A N 1
ATOM 1078 C CA . HIS A 1 99 ? -17.53767 3.78497 -17.42812 1.000 9.69322 82 HIS A CA 1
ATOM 1079 C C . HIS A 1 99 ? -16.10582 3.25431 -17.37696 1.000 10.35678 82 HIS A C 1
ATOM 1080 O O . HIS A 1 99 ? -15.78900 2.21942 -17.98257 1.000 11.60413 82 HIS A O 1
ATOM 1094 N N . ALA A 1 100 ? -15.20346 3.93354 -16.67905 1.000 10.78398 83 ALA A N 1
ATOM 1095 C CA . ALA A 1 100 ? -13.87032 3.38566 -16.49114 1.000 11.41455 83 ALA A CA 1
ATOM 1096 C C . ALA A 1 100 ? -13.93438 2.03747 -15.76023 1.000 10.51113 83 ALA A C 1
ATOM 1097 O O . ALA A 1 100 ? -14.76733 1.81358 -14.88018 1.000 10.77834 83 ALA A O 1
ATOM 1104 N N . LEU A 1 101 ? -12.95124 1.17609 -16.06414 1.000 12.30127 84 LEU A N 1
ATOM 1105 C CA . LEU A 1 101 ? -12.86690 -0.12955 -15.41233 1.000 11.19550 84 LEU A CA 1
ATOM 1106 C C . LEU A 1 101 ? -12.93011 -0.02052 -13.89605 1.000 11.06541 84 LEU A C 1
ATOM 1107 O O . LEU A 1 101 ? -13.61409 -0.81866 -13.23695 1.000 11.35074 84 LEU A O 1
ATOM 1123 N N . ARG A 1 102 ? -12.22211 0.94807 -13.31134 1.000 12.20290 85 ARG A N 1
ATOM 1124 C CA . ARG A 1 102 ? -12.18882 1.05207 -11.85545 1.000 12.35247 85 ARG A CA 1
ATOM 1125 C C . ARG A 1 102 ? -13.56795 1.27519 -11.25887 1.000 11.38208 85 ARG A C 1
ATOM 1126 O O . ARG A 1 102 ? -13.82789 0.86354 -10.12100 1.000 12.30506 85 ARG A O 1
ATOM 1147 N N . ARG A 1 103 ? -14.47658 1.91942 -12.00655 1.000 10.54562 86 ARG A N 1
ATOM 1148 C CA . ARG A 1 103 ? -15.84206 2.10691 -11.53460 1.000 9.86838 86 ARG A CA 1
ATOM 1149 C C . ARG A 1 103 ? -16.62786 0.79277 -11.52914 1.000 9.35785 86 ARG A C 1
ATOM 1150 O O . ARG A 1 103 ? -17.38918 0.51151 -10.58657 1.000 10.02410 86 ARG A O 1
ATOM 1171 N N . TYR A 1 104 ? -16.47789 -0.02457 -12.58369 1.000 9.40438 87 TYR A N 1
ATOM 1172 C CA . TYR A 1 104 ? -17.11995 -1.34022 -12.58322 1.000 9.97696 87 TYR A CA 1
ATOM 1173 C C . TYR A 1 104 ? -16.62606 -2.22589 -11.43691 1.000 10.00741 87 TYR A C 1
ATOM 1174 O O . TYR A 1 104 ? -17.41550 -2.98845 -10.83985 1.000 10.48611 87 TYR A O 1
ATOM 1192 N N . VAL A 1 105 ? -15.32315 -2.15959 -11.13457 1.000 9.86078 88 VAL A N 1
ATOM 1193 C CA . VAL A 1 105 ? -14.77263 -2.90099 -10.00898 1.000 11.26827 88 VAL A CA 1
ATOM 1194 C C . VAL A 1 105 ? -15.46028 -2.47767 -8.71076 1.000 10.65010 88 VAL A C 1
ATOM 1195 O O . VAL A 1 105 ? -15.82450 -3.31666 -7.87287 1.000 10.89680 88 VAL A O 1
ATOM 1208 N N . GLU A 1 106 ? -15.63686 -1.15243 -8.51884 1.000 11.33447 89 GLU A N 1
ATOM 1209 C CA . GLU A 1 106 ? -16.33811 -0.62451 -7.34719 1.000 10.37939 89 GLU A CA 1
ATOM 1210 C C . GLU A 1 106 ? -17.79144 -1.11086 -7.28810 1.000 11.12913 89 GLU A C 1
ATOM 1211 O O . GLU A 1 106 ? -18.30056 -1.42915 -6.20122 1.000 11.17122 89 GLU A O 1
ATOM 1223 N N . ASP A 1 107 ? -18.46100 -1.23202 -8.44520 1.000 10.34142 90 ASP A N 1
ATOM 1224 C CA . ASP A 1 107 ? -19.83141 -1.76725 -8.47493 1.000 10.93557 90 ASP A CA 1
ATOM 1225 C C . ASP A 1 107 ? -19.85902 -3.19595 -7.91581 1.000 10.30207 90 ASP A C 1
ATOM 1226 O O . ASP A 1 107 ? -20.73557 -3.54206 -7.09532 1.000 11.34108 90 ASP A O 1
ATOM 1235 N N . VAL A 1 108 ? -18.91523 -4.03475 -8.33508 1.000 10.19853 91 VAL A N 1
ATOM 1236 C CA . VAL A 1 108 ? -18.89963 -5.41822 -7.85527 1.000 10.27587 91 VAL A CA 1
ATOM 1237 C C . VAL A 1 108 ? -18.54875 -5.48572 -6.37365 1.000 9.91650 91 VAL A C 1
ATOM 1238 O O . VAL A 1 108 ? -19.15893 -6.25261 -5.61629 1.000 10.77988 91 VAL A O 1
ATOM 1251 N N . ARG A 1 109 ? -17.55361 -4.71027 -5.93264 1.000 10.83239 92 ARG A N 1
ATOM 1252 C CA . ARG A 1 109 ? -17.15251 -4.73663 -4.51851 1.000 11.24976 92 ARG A CA 1
ATOM 1253 C C . ARG A 1 109 ? -18.28922 -4.31789 -3.59052 1.000 10.70482 92 ARG A C 1
ATOM 1254 O O . ARG A 1 109 ? -18.40776 -4.84107 -2.46891 1.000 11.19158 92 ARG A O 1
ATOM 1275 N N . ALA A 1 110 ? -19.16089 -3.40811 -4.03798 1.000 10.11825 93 ALA A N 1
ATOM 1276 C CA . ALA A 1 110 ? -20.32967 -3.02791 -3.25503 1.000 11.52875 93 ALA A CA 1
ATOM 1277 C C . ALA A 1 110 ? -21.26891 -4.21150 -3.04875 1.000 9.92246 93 ALA A C 1
ATOM 1278 O O . ALA A 1 110 ? -21.89509 -4.32613 -1.99518 1.000 12.04334 93 ALA A O 1
ATOM 1285 N N . VAL A 1 111 ? -21.41029 -5.06593 -4.06746 1.000 10.04724 94 VAL A N 1
ATOM 1286 C CA . VAL A 1 111 ? -22.22577 -6.27479 -3.92103 1.000 10.59551 94 VAL A CA 1
ATOM 1287 C C . VAL A 1 111 ? -21.59435 -7.21605 -2.89018 1.000 11.14990 94 VAL A C 1
ATOM 1288 O O . VAL A 1 111 ? -22.28565 -7.79709 -2.04110 1.000 11.37975 94 VAL A O 1
ATOM 1301 N N . LEU A 1 112 ? -20.25456 -7.35082 -2.92272 1.000 10.60321 95 LEU A N 1
ATOM 1302 C CA . LEU A 1 112 ? -19.59786 -8.21139 -1.93297 1.000 10.59751 95 LEU A CA 1
ATOM 1303 C C . LEU A 1 112 ? -19.85956 -7.70955 -0.50368 1.000 10.61235 95 LEU A C 1
ATOM 1304 O O . LEU A 1 112 ? -20.04751 -8.49285 0.43861 1.000 11.59483 95 LEU A O 1
ATOM 1320 N N . ASP A 1 113 ? -19.87320 -6.38934 -0.30908 1.000 10.77177 96 ASP A N 1
ATOM 1321 C CA . ASP A 1 113 ? -20.17399 -5.82309 1.00589 1.000 11.00368 96 ASP A CA 1
ATOM 1322 C C . ASP A 1 113 ? -21.56781 -6.21408 1.48379 1.000 11.27212 96 ASP A C 1
ATOM 1323 O O . ASP A 1 113 ? -21.75109 -6.65487 2.62696 1.000 13.27379 96 ASP A O 1
ATOM 1332 N N . ARG A 1 114 ? -22.56734 -6.07847 0.61935 1.000 11.85841 97 ARG A N 1
ATOM 1333 C CA . ARG A 1 114 ? -23.92435 -6.29000 1.11648 1.000 15.14411 97 ARG A CA 1
ATOM 1334 C C . ARG A 1 114 ? -24.11451 -7.69923 1.66721 1.000 14.82753 97 ARG A C 1
ATOM 1335 O O . ARG A 1 114 ? -24.76963 -7.89943 2.70394 1.000 16.06413 97 ARG A O 1
ATOM 1356 N N . PHE A 1 115 ? -23.54005 -8.70121 0.99031 1.000 11.67521 98 PHE A N 1
ATOM 1357 C CA . PHE A 1 115 ? -23.75438 -10.08527 1.37731 1.000 12.25400 98 PHE A CA 1
ATOM 1358 C C . PHE A 1 115 ? -22.78557 -10.58015 2.44295 1.000 13.43344 98 PHE A C 1
ATOM 1359 O O . PHE A 1 115 ? -22.98797 -11.67259 2.95150 1.000 15.94954 98 PHE A O 1
ATOM 1376 N N . GLY A 1 116 ? -21.79387 -9.77011 2.81901 1.000 13.60552 99 GLY A N 1
ATOM 1377 C CA . GLY A 1 116 ? -21.01341 -9.90315 4.03671 1.000 15.47763 99 GLY A CA 1
ATOM 1378 C C . GLY A 1 116 ? -20.12924 -11.11927 4.17142 1.000 17.37420 99 GLY A C 1
ATOM 1379 O O . GLY A 1 116 ? -19.63336 -11.37197 5.27936 1.000 20.36496 99 GLY A O 1
ATOM 1383 N N . ARG A 1 117 ? -19.89821 -11.88855 3.10281 1.000 15.14379 100 ARG A N 1
ATOM 1384 C CA . ARG A 1 117 ? -19.08648 -13.09726 3.22350 1.000 16.12122 100 ARG A CA 1
ATOM 1385 C C . ARG A 1 117 ? -17.59053 -12.78016 3.17676 1.000 14.33787 100 ARG A C 1
ATOM 1386 O O . ARG A 1 117 ? -17.14830 -11.75559 2.64140 1.000 17.05415 100 ARG A O 1
ATOM 1407 N N . ALA A 1 118 ? -16.80407 -13.69996 3.75254 1.000 17.84051 101 ALA A N 1
ATOM 1408 C CA . ALA A 1 118 ? -15.35008 -13.65454 3.65905 1.000 24.48965 101 ALA A CA 1
ATOM 1409 C C . ALA A 1 118 ? -14.81942 -14.28579 2.37926 1.000 22.33833 101 ALA A C 1
ATOM 1410 O O . ALA A 1 118 ? -13.68225 -13.98570 1.99661 1.000 22.02038 101 ALA A O 1
ATOM 1417 N N . ARG A 1 119 ? -15.61093 -15.14276 1.71730 1.000 18.41201 102 ARG A N 1
ATOM 1418 C CA . ARG A 1 119 ? -15.20987 -15.80107 0.47348 1.000 18.42070 102 ARG A CA 1
ATOM 1419 C C . ARG A 1 119 ? -16.30721 -15.69291 -0.57975 1.000 16.88623 102 ARG A C 1
ATOM 1420 O O . ARG A 1 119 ? -17.46846 -16.03978 -0.30670 1.000 18.32983 102 ARG A O 1
ATOM 1441 N N . TYR A 1 120 ? -15.90505 -15.31786 -1.79163 1.000 11.88037 103 TYR A N 1
ATOM 1442 C CA . TYR A 1 120 ? -16.76097 -15.28551 -2.96848 1.000 11.62693 103 TYR A CA 1
ATOM 1443 C C . TYR A 1 120 ? -16.05801 -15.92295 -4.17095 1.000 10.76027 103 TYR A C 1
ATOM 1444 O O . TYR A 1 120 ? -14.83410 -15.86885 -4.30811 1.000 12.14260 103 TYR A O 1
ATOM 1462 N N . SER A 1 121 ? -16.85944 -16.45210 -5.09274 1.000 10.91529 104 SER A N 1
ATOM 1463 C CA . SER A 1 121 ? -16.40294 -16.90849 -6.40491 1.000 10.98847 104 SER A CA 1
ATOM 1464 C C . SER A 1 121 ? -17.06086 -16.05830 -7.48557 1.000 11.13535 104 SER A C 1
ATOM 1465 O O . SER A 1 121 ? -18.29284 -15.93986 -7.49753 1.000 14.13454 104 SER A O 1
ATOM 1473 N N . LEU A 1 122 ? -16.27571 -15.41066 -8.34217 1.000 9.38763 105 LEU A N 1
ATOM 1474 C CA . LEU A 1 122 ? -16.78345 -14.51659 -9.37391 1.000 9.50553 105 LEU A CA 1
ATOM 1475 C C . LEU A 1 122 ? -16.73945 -15.20149 -10.74078 1.000 9.30297 105 LEU A C 1
ATOM 1476 O O . LEU A 1 122 ? -15.77367 -15.90964 -11.04562 1.000 10.08141 105 LEU A O 1
ATOM 1492 N N . PHE A 1 123 ? -17.72687 -14.93738 -11.58905 1.000 9.08122 106 PHE A N 1
ATOM 1493 C CA . PHE A 1 123 ? -17.72815 -15.44731 -12.96828 1.000 8.70353 106 PHE A CA 1
ATOM 1494 C C . PHE A 1 123 ? -18.20014 -14.31817 -13.88348 1.000 8.63575 106 PHE A C 1
ATOM 1495 O O . PHE A 1 123 ? -19.27355 -13.75412 -13.64032 1.000 8.91564 106 PHE A O 1
ATOM 1512 N N . GLY A 1 124 ? -17.42633 -14.00686 -14.93211 1.000 8.94189 107 GLY A N 1
ATOM 1513 C CA . GLY A 1 124 ? -17.78992 -12.93490 -15.84777 1.000 8.42906 107 GLY A CA 1
ATOM 1514 C C . GLY A 1 124 ? -17.69763 -13.35133 -17.31078 1.000 8.97296 107 GLY A C 1
ATOM 1515 O O . GLY A 1 124 ? -16.82269 -14.11823 -17.70009 1.000 9.54159 107 GLY A O 1
ATOM 1519 N N . THR A 1 125 ? -18.61807 -12.83027 -18.12273 1.000 9.06561 108 THR A N 1
ATOM 1520 C CA . THR A 1 125 ? -18.62319 -13.07357 -19.56756 1.000 9.56417 108 THR A CA 1
ATOM 1521 C C . THR A 1 125 ? -18.01645 -11.90788 -20.34869 1.000 8.85453 108 THR A C 1
ATOM 1522 O O . THR A 1 125 ? -18.48526 -10.76261 -20.21538 1.000 9.48236 108 THR A O 1
ATOM 1533 N N . PHE A 1 126 ? -17.08180 -12.21010 -21.25026 1.000 9.47709 109 PHE A N 1
ATOM 1534 C CA . PHE A 1 126 ? -16.47844 -11.20887 -22.15131 1.000 10.39960 109 PHE A CA 1
ATOM 1535 C C . PHE A 1 126 ? -15.87295 -10.08932 -21.32598 1.000 9.44315 109 PHE A C 1
ATOM 1536 O O . PHE A 1 126 ? -15.05864 -10.38427 -20.42668 1.000 9.73633 109 PHE A O 1
ATOM 1553 N N . PHE A 1 127 ? -16.22076 -8.81141 -21.54400 1.000 10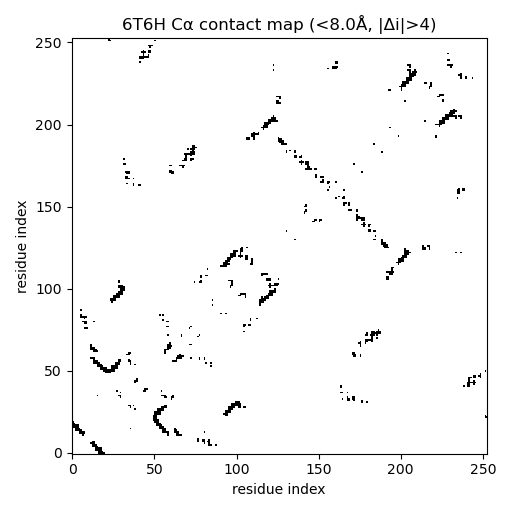.07858 110 PHE A N 1
ATOM 1554 C CA . PHE A 1 127 ? -15.62965 -7.78636 -20.70584 1.000 10.64030 110 PHE A CA 1
ATOM 1555 C C . PHE A 1 127 ? -15.94906 -8.00099 -19.22194 1.000 9.52384 110 PHE A C 1
ATOM 1556 O O . PHE A 1 127 ? -15.18275 -7.57432 -18.34425 1.000 9.90082 110 PHE A O 1
ATOM 1573 N N . GLY A 1 128 ? -17.08900 -8.63345 -18.90039 1.000 9.15421 111 GLY A N 1
ATOM 1574 C CA . GLY A 1 128 ? -17.35135 -8.97315 -17.51185 1.000 9.11335 111 GLY A CA 1
ATOM 1575 C C . GLY A 1 128 ? -16.31455 -9.90392 -16.90833 1.000 8.60751 111 GLY A C 1
ATOM 1576 O O . GLY A 1 128 ? -16.08651 -9.86653 -15.68991 1.000 9.02508 111 GLY A O 1
ATOM 1580 N N . GLY A 1 129 ? -15.66200 -10.74367 -17.73707 1.000 8.63642 112 GLY A N 1
ATOM 1581 C CA . GLY A 1 129 ? -14.54874 -11.54701 -17.26109 1.000 9.84625 112 GLY A CA 1
ATOM 1582 C C . GLY A 1 129 ? -13.34481 -10.70146 -16.89829 1.000 9.39732 112 GLY A C 1
ATOM 1583 O O . GLY A 1 129 ? -12.66409 -10.96798 -15.90002 1.000 10.27183 112 GLY A O 1
ATOM 1587 N N . ARG A 1 130 ? -13.05397 -9.67892 -17.70463 1.000 9.99577 113 ARG A N 1
ATOM 1588 C CA . ARG A 1 130 ? -11.97142 -8.75636 -17.39252 1.000 10.30608 113 ARG A CA 1
ATOM 1589 C C . ARG A 1 130 ? -12.25363 -8.03290 -16.09140 1.000 9.84857 113 ARG A C 1
ATOM 1590 O O . ARG A 1 130 ? -11.36030 -7.85410 -15.25393 1.000 10.69877 113 ARG A O 1
ATOM 1611 N N . ILE A 1 131 ? -13.51086 -7.60806 -15.89350 1.000 9.57098 114 ILE A N 1
ATOM 1612 C CA . ILE A 1 131 ? -13.89062 -6.98137 -14.62701 1.000 9.82264 114 ILE A CA 1
ATOM 1613 C C . ILE A 1 131 ? -13.63548 -7.94288 -13.47148 1.000 10.10515 114 ILE A C 1
ATOM 1614 O O . ILE A 1 131 ? -13.07527 -7.55690 -12.44558 1.000 10.28322 114 ILE A O 1
ATOM 1630 N N . ALA A 1 132 ? -14.10618 -9.18784 -13.59374 1.000 9.27387 115 ALA A N 1
ATOM 1631 C CA . ALA A 1 132 ? -13.93862 -10.16686 -12.51810 1.000 9.62105 115 ALA A CA 1
ATOM 1632 C C . ALA A 1 132 ? -12.46700 -10.36378 -12.16554 1.000 11.00261 115 ALA A C 1
ATOM 1633 O O . ALA A 1 132 ? -12.11311 -10.47779 -10.98128 1.000 10.34938 115 ALA A O 1
ATOM 1640 N N . LEU A 1 133 ? -11.59329 -10.44591 -13.17759 1.000 10.01300 116 LEU A N 1
ATOM 1641 C CA . LEU A 1 133 ? -10.16389 -10.58568 -12.92800 1.000 9.83002 116 LEU A CA 1
ATOM 1642 C C . LEU A 1 133 ? -9.59016 -9.38464 -12.18567 1.000 10.35820 116 LEU A C 1
ATOM 1643 O O . LEU A 1 133 ? -8.73117 -9.55443 -11.30802 1.000 11.41377 116 LEU A O 1
ATOM 1659 N N . GLN A 1 134 ? -10.02467 -8.16876 -12.52249 1.000 10.56771 117 GLN A N 1
ATOM 1660 C CA . GLN A 1 134 ? -9.52395 -6.99333 -11.80614 1.000 11.08023 117 GLN A CA 1
ATOM 1661 C C . GLN A 1 134 ? -10.04396 -6.93066 -10.36881 1.000 10.97526 117 GLN A C 1
ATOM 1662 O O . GLN A 1 134 ? -9.32096 -6.51047 -9.45589 1.000 12.07725 117 GLN A O 1
ATOM 1676 N N . VAL A 1 135 ? -11.30376 -7.32616 -10.14850 1.000 10.39628 118 VAL A N 1
ATOM 1677 C CA . VAL A 1 135 ? -11.79133 -7.40833 -8.76569 1.000 10.48931 118 VAL A CA 1
ATOM 1678 C C . VAL A 1 135 ? -10.93460 -8.38875 -7.97370 1.000 10.81992 118 VAL A C 1
ATOM 1679 O O . VAL A 1 135 ? -10.56866 -8.13650 -6.81501 1.000 11.46737 118 VAL A O 1
ATOM 1692 N N . ALA A 1 136 ? -10.61683 -9.53755 -8.58050 1.000 10.72197 119 ALA A N 1
ATOM 1693 C CA . ALA A 1 136 ? -9.78192 -10.54209 -7.91238 1.000 11.74728 119 ALA A CA 1
ATOM 1694 C C . ALA A 1 136 ? -8.43550 -9.95984 -7.51449 1.000 12.58486 119 ALA A C 1
ATOM 1695 O O . ALA A 1 136 ? -7.86920 -10.33303 -6.48357 1.000 13.10250 119 ALA A O 1
ATOM 1702 N N . ALA A 1 137 ? -7.87680 -9.08989 -8.34957 1.000 12.40614 120 ALA A N 1
ATOM 1703 C CA . ALA A 1 137 ? -6.57828 -8.50163 -8.08646 1.000 13.68050 120 ALA A CA 1
ATOM 1704 C C . ALA A 1 137 ? -6.59025 -7.62604 -6.85210 1.000 13.91236 120 ALA A C 1
ATOM 1705 O O . ALA A 1 137 ? -5.55674 -7.49969 -6.18808 1.000 16.68454 120 ALA A O 1
ATOM 1712 N N . VAL A 1 138 ? -7.71197 -6.98652 -6.53347 1.000 12.98952 121 VAL A N 1
ATOM 1713 C CA . VAL A 1 138 ? -7.72580 -5.96451 -5.49833 1.000 14.46536 121 VAL A CA 1
ATOM 1714 C C . VAL A 1 138 ? -8.50506 -6.35150 -4.25654 1.000 14.38206 121 VAL A C 1
ATOM 1715 O O . VAL A 1 138 ? -8.37264 -5.65489 -3.22930 1.000 17.48376 121 VAL A O 1
ATOM 1728 N N . ASP A 1 139 ? -9.29103 -7.42556 -4.28958 1.000 13.81019 122 ASP A N 1
ATOM 1729 C CA . ASP A 1 139 ? -10.20205 -7.73494 -3.18095 1.000 14.91065 122 ASP A CA 1
ATOM 1730 C C . ASP A 1 139 ? -9.90097 -9.11671 -2.61035 1.000 14.14269 122 ASP A C 1
ATOM 1731 O O . ASP A 1 139 ? -10.11723 -10.12682 -3.28483 1.000 16.32890 122 ASP A O 1
ATOM 1740 N N . THR A 1 140 ? -9.45856 -9.14305 -1.34660 1.000 18.11267 123 THR A N 1
ATOM 1741 C CA . THR A 1 140 ? -9.00789 -10.37578 -0.69624 1.000 20.06586 123 THR A CA 1
ATOM 1742 C C . THR A 1 140 ? -10.14716 -11.35059 -0.42757 1.000 17.33530 123 THR A C 1
ATOM 1743 O O . THR A 1 140 ? -9.88142 -12.52000 -0.11389 1.000 18.80310 123 THR A O 1
ATOM 1754 N N . ARG A 1 141 ? -11.40505 -10.91879 -0.54056 1.000 14.41340 124 ARG A N 1
ATOM 1755 C CA . ARG A 1 141 ? -12.52177 -11.83151 -0.34818 1.000 13.24507 124 ARG A CA 1
ATOM 1756 C C . ARG A 1 141 ? -12.79159 -12.70538 -1.55734 1.000 14.82519 124 ARG A C 1
ATOM 1757 O O . ARG A 1 141 ? -13.68243 -13.56183 -1.49354 1.000 15.67029 124 ARG A O 1
ATOM 1778 N N . VAL A 1 142 ? -12.13338 -12.46615 -2.68964 1.000 13.07728 125 VAL A N 1
ATOM 1779 C CA . VAL A 1 142 ? -12.36393 -13.25373 -3.90052 1.000 12.24569 125 VAL A CA 1
ATOM 1780 C C . VAL A 1 142 ? -11.49701 -14.51099 -3.82361 1.000 13.10915 125 VAL A C 1
ATOM 1781 O O . VAL A 1 142 ? -10.26292 -14.45928 -3.97379 1.000 14.37452 125 VAL A O 1
ATOM 1794 N N . ALA A 1 143 ? -12.12888 -15.65021 -3.55121 1.000 12.60036 126 ALA A N 1
ATOM 1795 C CA . ALA A 1 143 ? -11.42746 -16.92183 -3.49717 1.000 13.46902 126 ALA A CA 1
ATOM 1796 C C . ALA A 1 143 ? -11.23067 -17.54612 -4.87839 1.000 12.11523 126 ALA A C 1
ATOM 1797 O O . ALA A 1 143 ? -10.25188 -18.28394 -5.07718 1.000 13.23825 126 ALA A O 1
ATOM 1804 N N . ARG A 1 144 ? -12.15858 -17.30177 -5.80754 1.000 11.82060 127 ARG A N 1
ATOM 1805 C CA . ARG A 1 144 ? -12.07447 -17.84127 -7.16025 1.000 11.67461 127 ARG A CA 1
ATOM 1806 C C . ARG A 1 144 ? -12.55979 -16.78102 -8.12934 1.000 10.87946 127 ARG A C 1
ATOM 1807 O O . ARG A 1 144 ? -13.51507 -16.05955 -7.81144 1.000 10.79724 127 ARG A O 1
ATOM 1828 N N . ALA A 1 145 ? -11.95092 -16.71729 -9.32189 1.000 10.71959 128 ALA A N 1
ATOM 1829 C CA . ALA A 1 145 ? -12.47986 -15.86953 -10.38602 1.000 10.07390 128 ALA A CA 1
ATOM 1830 C C . ALA A 1 145 ? -12.34622 -16.63912 -11.69283 1.000 9.77198 128 ALA A C 1
ATOM 1831 O O . ALA A 1 145 ? -11.28601 -17.19675 -11.98943 1.000 11.51506 128 ALA A O 1
ATOM 1838 N N . PHE A 1 146 ? -13.42439 -16.65571 -12.46477 1.000 9.51925 129 PHE A N 1
ATOM 1839 C CA . PHE A 1 146 ? -13.52306 -17.28792 -13.78024 1.000 10.01524 129 PHE A CA 1
ATOM 1840 C C . PHE A 1 146 ? -13.82994 -16.21232 -14.83155 1.000 9.04148 129 PHE A C 1
ATOM 1841 O O . PHE A 1 146 ? -14.78835 -15.43292 -14.67027 1.000 10.64919 129 PHE A O 1
ATOM 1858 N N . SER A 1 147 ? -13.04896 -16.16659 -15.92061 1.000 9.32520 130 SER A N 1
ATOM 1859 C CA . SER A 1 147 ? -13.23557 -15.21774 -17.00831 1.000 8.86439 130 SER A CA 1
ATOM 1860 C C . SER A 1 147 ? -13.51715 -15.96547 -18.29873 1.000 8.96834 130 SER A C 1
ATOM 1861 O O . SER A 1 147 ? -12.65547 -16.69268 -18.80794 1.000 9.79682 130 SER A O 1
ATOM 1869 N N . PHE A 1 148 ? -14.73991 -15.79520 -18.80794 1.000 9.17118 131 PHE A N 1
ATOM 1870 C CA . PHE A 1 148 ? -15.22199 -16.48896 -19.99013 1.000 10.11594 131 PHE A CA 1
ATOM 1871 C C . PHE A 1 148 ? -14.97770 -15.62161 -21.22340 1.000 9.56766 131 PHE A C 1
ATOM 1872 O O . PHE A 1 148 ? -15.59836 -14.56138 -21.40260 1.000 10.89486 131 PHE A O 1
ATOM 1889 N N . CYS A 1 149 ? -14.05091 -16.08247 -22.07401 1.000 10.64892 132 CYS A N 1
ATOM 1890 C CA . CYS A 1 149 ? -13.73283 -15.45934 -23.35272 1.000 11.27016 132 CYS A CA 1
ATOM 1891 C C . CYS A 1 149 ? -13.07831 -14.09075 -23.20683 1.000 12.47075 132 CYS A C 1
ATOM 1892 O O . CYS A 1 149 ? -13.22925 -13.22812 -24.07688 1.000 16.00155 132 CYS A O 1
ATOM 1900 N N . ALA A 1 150 ? -12.34468 -13.86503 -22.12409 1.000 11.10161 133 ALA A N 1
ATOM 1901 C CA . ALA A 1 150 ? -11.48993 -12.69837 -21.95469 1.000 11.34715 133 ALA A CA 1
ATOM 1902 C C . ALA A 1 150 ? -10.26225 -13.16308 -21.18767 1.000 10.62094 133 ALA A C 1
ATOM 1903 O O . ALA A 1 150 ? -10.35211 -14.02176 -20.30948 1.000 11.76710 133 ALA A O 1
ATOM 1910 N N . HIS A 1 151 ? -9.10743 -12.61178 -21.55526 1.000 12.42188 134 HIS A N 1
ATOM 1911 C CA . HIS A 1 151 ? -7.83393 -12.91954 -20.91597 1.000 12.34497 134 HIS A CA 1
ATOM 1912 C C . HIS A 1 151 ? -7.42599 -11.75847 -20.00889 1.000 10.27443 134 HIS A C 1
ATOM 1913 O O . HIS A 1 151 ? -8.15458 -10.76387 -19.85147 1.000 11.81778 134 HIS A O 1
ATOM 1927 N N . ALA A 1 152 ? -6.26693 -11.92287 -19.37214 1.000 11.89987 135 ALA A N 1
ATOM 1928 C CA . ALA A 1 152 ? -5.78172 -11.00420 -18.34890 1.000 12.68666 135 ALA A CA 1
ATOM 1929 C C . ALA A 1 152 ? -4.62592 -10.11603 -18.79597 1.000 11.53156 135 ALA A C 1
ATOM 1930 O O . ALA A 1 152 ? -4.05720 -9.39699 -17.95363 1.000 13.45758 135 ALA A O 1
ATOM 1937 N N . GLU A 1 153 ? -4.24597 -10.13642 -20.06744 1.000 12.46062 136 GLU A N 1
ATOM 1938 C CA . GLU A 1 153 ? -3.00636 -9.48564 -20.47485 1.000 12.34713 136 GLU A CA 1
ATOM 1939 C C . GLU A 1 153 ? -3.22286 -8.04382 -20.94579 1.000 12.89706 136 GLU A C 1
ATOM 1940 O O . GLU A 1 153 ? -4.33589 -7.62364 -21.28179 1.000 13.48056 136 GLU A O 1
ATOM 1952 N N . GLN A 1 154 ? -2.12332 -7.28414 -20.93185 1.000 14.02377 137 GLN A N 1
ATOM 1953 C CA . GLN A 1 154 ? -2.09497 -5.93629 -21.47364 1.000 13.92173 137 GLN A CA 1
ATOM 1954 C C . GLN A 1 154 ? -2.41773 -5.98577 -22.95443 1.000 15.52151 137 GLN A C 1
ATOM 1955 O O . GLN A 1 154 ? -1.96572 -6.88855 -23.67769 1.000 17.72819 137 GLN A O 1
ATOM 1969 N N . VAL A 1 155 ? -3.23614 -5.02745 -23.39356 1.000 16.70226 138 VAL A N 1
ATOM 1970 C CA . VAL A 1 155 ? -3.57719 -4.88710 -24.79539 1.000 17.84492 138 VAL A CA 1
ATOM 1971 C C . VAL A 1 155 ? -3.34725 -3.44310 -25.20159 1.000 18.42553 138 VAL A C 1
ATOM 1972 O O . VAL A 1 155 ? -3.26209 -2.53451 -24.36933 1.000 19.50871 138 VAL A O 1
ATOM 1985 N N . GLU A 1 156 ? -3.22883 -3.24943 -26.49920 1.000 20.14562 139 GLU A N 1
ATOM 1986 C CA . GLU A 1 156 ? -3.15484 -1.92092 -27.08216 1.000 21.67683 139 GLU A CA 1
ATOM 1987 C C . GLU A 1 156 ? -4.53474 -1.59258 -27.63879 1.000 31.11671 139 GLU A C 1
ATOM 1988 O O . GLU A 1 156 ? -5.05583 -2.33488 -28.47802 1.000 26.97065 139 GLU A O 1
ATOM 2000 N N . ILE A 1 157 ? -5.08923 -0.45501 -27.22525 1.000 23.32593 140 ILE A N 1
ATOM 2001 C CA . ILE A 1 157 ? -6.45136 -0.04975 -27.57768 1.000 28.35921 140 ILE A CA 1
ATOM 2002 C C . ILE A 1 157 ? -6.37957 1.19309 -28.46105 1.000 26.63219 140 ILE A C 1
ATOM 2003 O O . ILE A 1 157 ? -6.15906 2.29832 -27.95004 1.000 37.13972 140 ILE A O 1
ATOM 2019 N N . PRO A 1 158 ? -6.55456 1.05674 -29.77782 1.000 26.74753 141 PRO A N 1
ATOM 2020 C CA . PRO A 1 158 ? -6.41365 2.21664 -30.67583 1.000 31.15821 141 PRO A CA 1
ATOM 2021 C C . PRO A 1 158 ? -7.56492 3.19571 -30.49418 1.000 24.23205 141 PRO A C 1
ATOM 2022 O O . PRO A 1 158 ? -8.73514 2.80552 -30.52572 1.000 27.34983 141 PRO A O 1
ATOM 2033 N N . GLU A 1 159 ? -7.22054 4.46884 -30.30646 1.000 27.95862 142 GLU A N 1
ATOM 2034 C CA . GLU A 1 159 ? -8.23412 5.47271 -30.00464 1.000 26.79153 142 GLU A CA 1
ATOM 2035 C C . GLU A 1 159 ? -9.21441 5.63427 -31.16410 1.000 24.23246 142 GLU A C 1
ATOM 2036 O O . GLU A 1 159 ? -10.41608 5.79932 -30.94653 1.000 21.98319 142 GLU A O 1
ATOM 2048 N N . ASP A 1 160 ? -8.71909 5.61553 -32.40739 1.000 26.47271 143 ASP A N 1
ATOM 2049 C CA . ASP A 1 160 ? -9.62193 5.81345 -33.54300 1.000 27.97419 143 ASP A CA 1
ATOM 2050 C C . ASP A 1 160 ? -10.62563 4.66804 -33.68487 1.000 24.60235 143 ASP A C 1
ATOM 2051 O O . ASP A 1 160 ? -11.80946 4.89605 -33.98933 1.000 23.84582 143 ASP A O 1
ATOM 2060 N N . ALA A 1 161 ? -10.19437 3.42929 -33.44527 1.000 26.56607 144 ALA A N 1
ATOM 2061 C CA . ALA A 1 161 ? -11.12094 2.30092 -33.53077 1.000 29.48484 144 ALA A CA 1
ATOM 2062 C C . ALA A 1 161 ? -12.19949 2.38417 -32.45799 1.000 20.79797 144 ALA A C 1
ATOM 2063 O O . ALA A 1 161 ? -13.36846 2.04957 -32.70284 1.000 22.70287 144 ALA A O 1
ATOM 2070 N N . VAL A 1 162 ? -11.81008 2.77616 -31.25196 1.000 20.28503 145 VAL A N 1
ATOM 2071 C CA . VAL A 1 162 ? -12.77396 2.92201 -30.16845 1.000 18.36200 145 VAL A CA 1
ATOM 2072 C C . VAL A 1 162 ? -13.84791 3.94230 -30.54003 1.000 16.90096 145 VAL A C 1
ATOM 2073 O O . VAL A 1 162 ? -15.04842 3.69516 -30.38609 1.000 15.48333 145 VAL A O 1
ATOM 2086 N N . GLU A 1 163 ? -13.43104 5.11662 -31.02096 1.000 17.77930 146 GLU A N 1
ATOM 2087 C CA . GLU A 1 163 ? -14.40990 6.15403 -31.33485 1.000 17.19852 146 GLU A CA 1
ATOM 2088 C C . GLU A 1 163 ? -15.31809 5.71107 -32.47864 1.000 17.10500 146 GLU A C 1
ATOM 2089 O O . GLU A 1 163 ? -16.52673 5.95599 -32.46278 1.000 18.49147 146 GLU A O 1
ATOM 2101 N N . GLU A 1 164 ? -14.75489 5.02562 -33.46467 1.000 19.06871 147 GLU A N 1
ATOM 2102 C CA . GLU A 1 164 ? -15.57083 4.53581 -34.57000 1.000 22.67241 147 GLU A CA 1
ATOM 2103 C C . GLU A 1 164 ? -16.67247 3.59672 -34.08390 1.000 18.98768 147 GLU A C 1
ATOM 2104 O O . GLU A 1 164 ? -17.82932 3.68564 -34.51661 1.000 20.55991 147 GLU A O 1
ATOM 2116 N N . GLU A 1 165 ? -16.32761 2.67929 -33.19295 1.000 17.45866 148 GLU A N 1
ATOM 2117 C CA . GLU A 1 165 ? -17.31955 1.77096 -32.64859 1.000 16.82380 148 GLU A CA 1
ATOM 2118 C C . GLU A 1 165 ? -18.33456 2.52697 -31.79223 1.000 16.83939 148 GLU A C 1
ATOM 2119 O O . GLU A 1 165 ? -19.53473 2.22797 -31.84608 1.000 16.00725 148 GLU A O 1
ATOM 2131 N N . ALA A 1 166 ? -17.88027 3.51317 -30.98893 1.000 14.00344 149 ALA A N 1
ATOM 2132 C CA . ALA A 1 166 ? -18.82203 4.24083 -30.13628 1.000 13.29449 149 ALA A CA 1
ATOM 2133 C C . ALA A 1 166 ? -19.86157 4.98012 -30.96931 1.000 14.88439 149 ALA A C 1
ATOM 2134 O O . ALA A 1 166 ? -21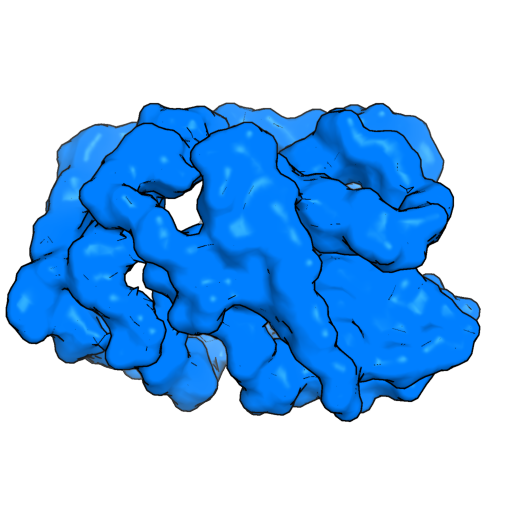.05743 5.00055 -30.62127 1.000 15.39690 149 ALA A O 1
ATOM 2141 N N . VAL A 1 167 ? -19.43764 5.59180 -32.07071 1.000 15.86064 150 VAL A N 1
ATOM 2142 C CA . VAL A 1 167 ? -20.38037 6.27980 -32.94941 1.000 16.36649 150 VAL A CA 1
ATOM 2143 C C . VAL A 1 167 ? -21.35430 5.28314 -33.56693 1.000 16.92079 150 VAL A C 1
ATOM 2144 O O . VAL A 1 167 ? -22.54645 5.56705 -33.70043 1.000 19.21030 150 VAL A O 1
ATOM 2157 N N . ALA A 1 168 ? -20.85671 4.11667 -33.96382 1.000 16.87636 151 ALA A N 1
ATOM 2158 C CA . ALA A 1 168 ? -21.70565 3.10151 -34.58819 1.000 17.65368 151 ALA A CA 1
ATOM 2159 C C . ALA A 1 168 ? -22.80867 2.62787 -33.64960 1.000 18.00768 151 ALA A C 1
ATOM 2160 O O . ALA A 1 168 ? -23.95351 2.43866 -34.07952 1.000 23.79612 151 ALA A O 1
ATOM 2167 N N . VAL A 1 169 ? -22.48583 2.42723 -32.37451 1.000 15.58133 152 VAL A N 1
ATOM 2168 C CA . VAL A 1 169 ? -23.44695 1.82809 -31.45817 1.000 14.27972 152 VAL A CA 1
ATOM 2169 C C . VAL A 1 169 ? -24.38453 2.82001 -30.79465 1.000 16.86756 152 VAL A C 1
ATOM 2170 O O . VAL A 1 169 ? -25.42372 2.39824 -30.26134 1.000 17.75865 152 VAL A O 1
ATOM 2183 N N . GLU A 1 170 ? -24.04669 4.11182 -30.76674 1.000 13.94882 153 GLU A N 1
ATOM 2184 C CA . GLU A 1 170 ? -24.82988 5.05045 -29.98825 1.000 14.96857 153 GLU A CA 1
ATOM 2185 C C . GLU A 1 170 ? -25.88719 5.80146 -30.78159 1.000 15.49173 153 GLU A C 1
ATOM 2186 O O . GLU A 1 170 ? -26.66424 6.53151 -30.18616 1.000 18.35075 153 GLU A O 1
ATOM 2198 N N . GLY A 1 171 ? -25.84875 5.77083 -32.09123 1.000 16.87587 154 GLY A N 1
ATOM 2199 C CA . GLY A 1 171 ? -26.80105 6.51507 -32.87113 1.000 23.65902 154 GLY A CA 1
ATOM 2200 C C . GLY A 1 171 ? -28.10403 5.76334 -33.05386 1.000 20.80723 154 GLY A C 1
ATOM 2201 O O . GLY A 1 171 ? -28.29782 4.65141 -32.55994 1.000 18.67875 154 GLY A O 1
ATOM 2205 N N . PRO A 1 172 ? -29.02672 6.37277 -33.79518 1.000 22.80756 155 PRO A N 1
ATOM 2206 C CA . PRO A 1 172 ? -30.30207 5.69827 -34.08087 1.000 21.58280 155 PRO A CA 1
ATOM 2207 C C . PRO A 1 172 ? -30.15729 4.30180 -34.68546 1.000 26.22528 155 PRO A C 1
ATOM 2208 O O . PRO A 1 172 ? -30.97684 3.42413 -34.40596 1.000 24.31947 155 PRO A O 1
ATOM 2219 N N . GLY A 1 173 ? -29.12997 4.05272 -35.47379 1.000 29.66755 156 GLY A N 1
ATOM 2220 C CA . GLY A 1 173 ? -28.94039 2.72799 -36.02258 1.000 26.85284 156 GLY A CA 1
ATOM 2221 C C . GLY A 1 173 ? -28.13200 1.76881 -35.17704 1.000 17.75520 156 GLY A C 1
ATOM 2222 O O . GLY A 1 173 ? -27.79837 0.68628 -35.66966 1.000 18.42745 156 GLY A O 1
ATOM 2226 N N . GLY A 1 174 ? -27.84181 2.12205 -33.92373 1.000 16.62343 157 GLY A N 1
ATOM 2227 C CA . GLY A 1 174 ? -26.88142 1.36813 -33.14084 1.000 14.61986 157 GLY A CA 1
ATOM 2228 C C . GLY A 1 174 ? -27.37507 -0.01285 -32.75449 1.000 13.64336 157 GLY A C 1
ATOM 2229 O O . GLY A 1 174 ? -26.61599 -0.98339 -32.81565 1.000 14.69296 157 GLY A O 1
ATOM 2233 N N . HIS A 1 175 ? -28.64253 -0.13027 -32.32888 1.000 14.20634 158 HIS A N 1
ATOM 2234 C CA . HIS A 1 175 ? -29.16483 -1.45009 -31.98039 1.000 14.88972 158 HIS A CA 1
ATOM 2235 C C . HIS A 1 175 ? -29.18190 -2.36743 -33.19536 1.000 14.07143 158 HIS A C 1
ATOM 2236 O O . HIS A 1 175 ? -28.81715 -3.53828 -33.08222 1.000 15.71169 158 HIS A O 1
ATOM 2251 N N . ALA A 1 176 ? -29.59868 -1.86494 -34.36492 1.000 15.89077 159 ALA A N 1
ATOM 2252 C CA . ALA A 1 176 ? -29.59427 -2.68967 -35.57810 1.000 16.51946 159 ALA A CA 1
ATOM 2253 C C . ALA A 1 176 ? -28.16460 -3.07904 -35.97722 1.000 16.33278 159 ALA A C 1
ATOM 2254 O O . ALA A 1 176 ? -27.92761 -4.21069 -36.43451 1.000 17.41233 159 ALA A O 1
ATOM 2261 N N . TYR A 1 177 ? -27.19846 -2.15980 -35.80879 1.000 15.29905 160 TYR A N 1
ATOM 2262 C CA . TYR A 1 177 ? -25.78480 -2.46990 -36.06129 1.000 16.36506 160 TYR A CA 1
ATOM 2263 C C . TYR A 1 177 ? -25.33397 -3.66893 -35.23235 1.000 15.34327 160 TYR A C 1
ATOM 2264 O O . TYR A 1 177 ? -24.73949 -4.62468 -35.75638 1.000 16.23198 160 TYR A O 1
ATOM 2282 N N . LEU A 1 178 ? -25.59670 -3.63005 -33.92769 1.000 14.29736 161 LEU A N 1
ATOM 2283 C CA . LEU A 1 178 ? -25.16783 -4.73020 -33.06176 1.000 13.85461 161 LEU A CA 1
ATOM 2284 C C . LEU A 1 178 ? -25.92317 -6.02522 -33.32609 1.000 13.60230 161 LEU A C 1
ATOM 2285 O O . LEU A 1 178 ? -25.32373 -7.10718 -33.30269 1.000 15.45573 161 LEU A O 1
ATOM 2301 N N . ARG A 1 179 ? -27.23473 -5.94624 -33.53074 1.000 14.80643 162 ARG A N 1
ATOM 2302 C CA . ARG A 1 179 ? -27.99838 -7.14866 -33.86528 1.000 15.76238 162 ARG A CA 1
ATOM 2303 C C . ARG A 1 179 ? -27.45775 -7.81566 -35.12465 1.000 15.66458 162 ARG A C 1
ATOM 2304 O O . ARG A 1 179 ? -27.27549 -9.04348 -35.16068 1.000 18.40128 162 ARG A O 1
ATOM 2325 N N . ASP A 1 180 ? -27.17161 -7.02751 -36.16265 1.000 17.23880 163 ASP A N 1
ATOM 2326 C CA . ASP A 1 180 ? -26.61680 -7.59327 -37.39183 1.000 20.69409 163 ASP A CA 1
ATOM 2327 C C . ASP A 1 180 ? -25.21902 -8.17708 -37.18422 1.000 17.21645 163 ASP A C 1
ATOM 2328 O O . ASP A 1 180 ? -24.90077 -9.25247 -37.72821 1.000 18.60460 163 ASP A O 1
ATOM 2337 N N . HIS A 1 181 ? -24.36947 -7.47465 -36.43321 1.000 16.45434 164 HIS A N 1
ATOM 2338 C CA . HIS A 1 181 ? -23.03987 -7.98050 -36.11890 1.000 19.32310 164 HIS A CA 1
ATOM 2339 C C . HIS A 1 181 ? -23.11787 -9.33828 -35.43447 1.000 17.60102 164 HIS A C 1
ATOM 2340 O O . HIS A 1 181 ? -22.46646 -10.30399 -35.85650 1.000 18.61447 164 HIS A O 1
ATOM 2354 N N . PHE A 1 182 ? -23.89847 -9.42968 -34.34909 1.000 16.13304 165 PHE A N 1
ATOM 2355 C CA . PHE A 1 182 ? -23.91000 -10.67015 -33.56961 1.000 14.73531 165 PHE A CA 1
ATOM 2356 C C . PHE A 1 182 ? -24.63326 -11.79470 -34.30163 1.000 15.12914 165 PHE A C 1
ATOM 2357 O O . PHE A 1 182 ? -24.20323 -12.95569 -34.22822 1.000 16.95921 165 PHE A O 1
ATOM 2374 N N . THR A 1 183 ? -25.68840 -11.47184 -35.05843 1.000 15.97815 166 THR A N 1
ATOM 2375 C CA . THR A 1 183 ? -26.35378 -12.51145 -35.84021 1.000 17.68541 166 THR A CA 1
ATOM 2376 C C . THR A 1 183 ? -25.41040 -13.07745 -36.88980 1.000 18.69193 166 THR A C 1
ATOM 2377 O O . THR A 1 183 ? -25.32118 -14.30562 -37.06816 1.000 20.82788 166 THR A O 1
ATOM 2388 N N . GLY A 1 184 ? -24.68902 -12.19731 -37.59042 1.000 18.36796 167 GLY A N 1
ATOM 2389 C CA . GLY A 1 184 ? -23.79423 -12.64772 -38.63406 1.000 19.94341 167 GLY A CA 1
ATOM 2390 C C . GLY A 1 184 ? -22.61202 -13.44889 -38.10479 1.000 19.69745 167 GLY A C 1
ATOM 2391 O O . GLY A 1 184 ? -22.03292 -14.26107 -38.83879 1.000 23.27807 167 GLY A O 1
ATOM 2395 N N . ARG A 1 185 ? -22.26403 -13.26293 -36.82219 1.000 20.14665 168 ARG A N 1
ATOM 2396 C CA . ARG A 1 185 ? -21.19228 -14.01542 -36.16066 1.000 20.09750 168 ARG A CA 1
ATOM 2397 C C . ARG A 1 185 ? -21.71462 -15.24909 -35.40442 1.000 20.14274 168 ARG A C 1
ATOM 2398 O O . ARG A 1 185 ? -20.93172 -15.93873 -34.73594 1.000 19.36339 168 ARG A O 1
ATOM 2419 N N . GLY A 1 186 ? -23.00238 -15.56698 -35.51193 1.000 18.36925 169 GLY A N 1
ATOM 2420 C CA . GLY A 1 186 ? -23.51362 -16.79892 -34.92511 1.000 19.56222 169 GLY A CA 1
ATOM 2421 C C . GLY A 1 186 ? -23.69295 -16.77863 -33.42343 1.000 17.46626 169 GLY A C 1
ATOM 2422 O O . GLY A 1 186 ? -23.62263 -17.83685 -32.78826 1.000 18.22641 169 GLY A O 1
ATOM 2426 N N . ALA A 1 187 ? -23.87503 -15.60566 -32.82822 1.000 15.95543 170 ALA A N 1
ATOM 2427 C CA . ALA A 1 187 ? -24.10103 -15.52566 -31.39038 1.000 14.46565 170 ALA A CA 1
ATOM 2428 C C . ALA A 1 187 ? -25.42111 -16.18642 -31.01075 1.000 13.86199 170 ALA A C 1
ATOM 2429 O O . ALA A 1 187 ? -26.34576 -16.26912 -31.83288 1.000 14.63851 170 ALA A O 1
ATOM 2436 N N . PRO A 1 188 ? -25.54034 -16.66855 -29.77565 1.000 13.19835 171 PRO A N 1
ATOM 2437 C CA . PRO A 1 188 ? -26.82644 -17.20205 -29.32826 1.000 14.23757 171 PRO A CA 1
ATOM 2438 C C . PRO A 1 188 ? -27.89658 -16.15395 -29.38918 1.000 12.94106 171 PRO A C 1
ATOM 2439 O O . PRO A 1 188 ? -27.62696 -14.94229 -29.23971 1.000 13.07237 171 PRO A O 1
ATOM 2450 N N . PRO A 1 189 ? -29.15804 -16.55747 -29.55444 1.000 15.89600 172 PRO A N 1
ATOM 2451 C CA . PRO A 1 189 ? -30.25008 -15.56037 -29.61776 1.000 16.05762 172 PRO A CA 1
ATOM 2452 C C . PRO A 1 189 ? -30.30014 -14.62836 -28.41523 1.000 14.44569 172 PRO A C 1
ATOM 2453 O O . PRO A 1 189 ? -30.54765 -13.42420 -28.58957 1.000 14.87173 172 PRO A O 1
ATOM 2464 N N . TRP A 1 190 ? -30.04631 -15.12316 -27.20744 1.000 14.95880 173 TRP A N 1
ATOM 2465 C CA . TRP A 1 190 ? -30.10809 -14.25619 -26.04531 1.000 14.73311 173 TRP A CA 1
ATOM 2466 C C . TRP A 1 190 ? -29.07362 -13.12034 -26.13079 1.000 13.33408 173 TRP A C 1
ATOM 2467 O O . TRP A 1 190 ? -29.30394 -12.01054 -25.61332 1.000 13.54399 173 TRP A O 1
ATOM 2488 N N . MET A 1 191 ? -27.91352 -13.36566 -26.74520 1.000 12.55145 174 MET A N 1
ATOM 2489 C CA . MET A 1 191 ? -26.86161 -12.36163 -26.88180 1.000 13.00831 174 MET A CA 1
ATOM 2490 C C . MET A 1 191 ? -27.22270 -11.35501 -27.95841 1.000 12.64495 174 MET A C 1
ATOM 2491 O O . MET A 1 191 ? -26.97307 -10.15018 -27.79647 1.000 14.43064 174 MET A O 1
ATOM 2505 N N . VAL A 1 192 ? -27.88239 -11.80104 -29.03089 1.000 13.02404 175 VAL A N 1
ATOM 2506 C CA . VAL A 1 192 ? -28.39997 -10.86519 -30.02941 1.000 13.31411 175 VAL A CA 1
ATOM 2507 C C . VAL A 1 192 ? -29.43693 -9.93776 -29.40101 1.000 13.70341 175 VAL A C 1
ATOM 2508 O O . VAL A 1 192 ? -29.38071 -8.69678 -29.54625 1.000 15.43471 175 VAL A O 1
ATOM 2521 N N . GLU A 1 193 ? -30.39334 -10.51228 -28.67480 1.000 12.61488 176 GLU A N 1
ATOM 2522 C CA . GLU A 1 193 ? -31.53113 -9.75116 -28.17602 1.000 13.00311 176 GLU A CA 1
ATOM 2523 C C . GLU A 1 193 ? -31.17428 -8.81250 -27.01987 1.000 13.48443 176 GLU A C 1
ATOM 2524 O O . GLU A 1 193 ? -31.86462 -7.80197 -26.81022 1.000 14.03759 176 GLU A O 1
ATOM 2536 N N . ALA A 1 194 ? -30.13428 -9.09549 -26.25097 1.000 11.91294 177 ALA A N 1
ATOM 2537 C CA . ALA A 1 194 ? -29.84092 -8.24122 -25.10528 1.000 10.83121 177 ALA A CA 1
ATOM 2538 C C . ALA A 1 194 ? -29.44901 -6.83162 -25.52933 1.000 11.06802 177 ALA A C 1
ATOM 2539 O O . ALA A 1 194 ? -29.63143 -5.87989 -24.74893 1.000 11.86255 177 ALA A O 1
ATOM 2546 N N . CYS A 1 195 ? -28.90904 -6.66730 -26.73934 1.000 11.80556 178 CYS A N 1
ATOM 2547 C CA . CYS A 1 195 ? -28.35522 -5.37740 -27.13885 1.000 10.64604 178 CYS A CA 1
ATOM 2548 C C . CYS A 1 195 ? -29.42469 -4.28499 -27.11984 1.000 11.11061 178 CYS A C 1
ATOM 2549 O O . CYS A 1 195 ? -29.14393 -3.12328 -26.74965 1.000 11.85379 178 CYS A O 1
ATOM 2557 N N . ALA A 1 196 ? -30.65395 -4.62182 -27.56756 1.000 11.30244 179 ALA A N 1
ATOM 2558 C CA . ALA A 1 196 ? -31.70533 -3.62827 -27.68212 1.000 12.58030 179 ALA A CA 1
ATOM 2559 C C . ALA A 1 196 ? -32.25258 -3.17444 -26.33405 1.000 10.38537 179 ALA A C 1
ATOM 2560 O O . ALA A 1 196 ? -33.01968 -2.20985 -26.28463 1.000 12.07234 179 ALA A O 1
ATOM 2567 N N . ARG A 1 197 ? -31.87674 -3.84386 -25.25607 1.000 10.18053 180 ARG A N 1
ATOM 2568 C CA . ARG A 1 197 ? -32.23741 -3.46233 -23.89414 1.000 10.41238 180 ARG A CA 1
ATOM 2569 C C . ARG A 1 197 ? -31.24989 -2.47535 -23.26922 1.000 10.78810 180 ARG A C 1
ATOM 2570 O O . ARG A 1 197 ? -31.41235 -2.10091 -22.09830 1.000 11.44512 180 ARG A O 1
ATOM 2591 N N . VAL A 1 198 ? -30.20102 -2.06720 -23.97809 1.000 10.28586 181 VAL A N 1
ATOM 2592 C CA . VAL A 1 198 ? -29.21649 -1.12135 -23.44571 1.000 9.70828 181 VAL A CA 1
ATOM 2593 C C . VAL A 1 198 ? -29.44705 0.24633 -24.08509 1.000 10.68556 181 VAL A C 1
ATOM 2594 O O . VAL A 1 198 ? -29.51033 0.37065 -25.32570 1.000 12.02325 181 VAL A O 1
ATOM 2607 N N . ASP A 1 199 ? -29.51438 1.28113 -23.26475 1.000 11.46140 182 ASP A N 1
ATOM 2608 C CA . ASP A 1 199 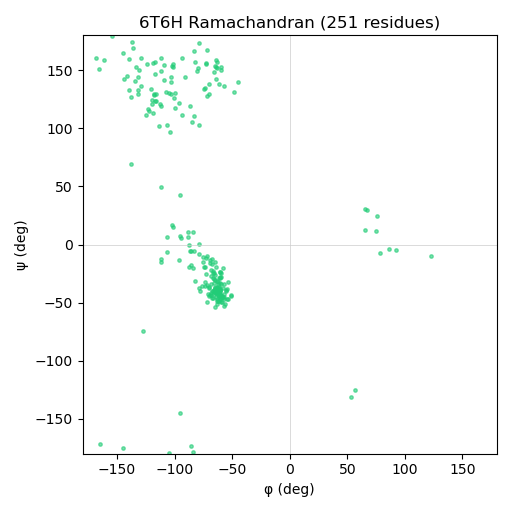? -29.70016 2.61762 -23.80124 1.000 13.64219 182 ASP A CA 1
ATOM 2609 C C . ASP A 1 199 ? -28.58501 2.95068 -24.80481 1.000 16.05615 182 ASP A C 1
ATOM 2610 O O . ASP A 1 199 ? -27.40423 2.72374 -24.50255 1.000 16.60034 182 ASP A O 1
ATOM 2619 N N . PRO A 1 200 ? -28.91544 3.55824 -25.95932 1.000 12.65714 183 PRO A N 1
ATOM 2620 C CA . PRO A 1 200 ? -27.86595 3.87827 -26.95158 1.000 14.74323 183 PRO A CA 1
ATOM 2621 C C . PRO A 1 200 ? -26.75147 4.72393 -26.36472 1.000 14.06591 183 PRO A C 1
ATOM 2622 O O . PRO A 1 200 ? -25.56831 4.48000 -26.65048 1.000 13.40320 183 PRO A O 1
ATOM 2633 N N . GLY A 1 201 ? -27.08933 5.69067 -25.53226 1.000 11.90160 184 GLY A N 1
ATOM 2634 C CA . GLY A 1 201 ? -26.06347 6.54047 -24.96223 1.000 12.99662 184 GLY A CA 1
ATOM 2635 C C . GLY A 1 201 ? -25.11151 5.80457 -24.03393 1.000 11.12721 184 GLY A C 1
ATOM 2636 O O . GLY A 1 201 ? -23.94467 6.20777 -23.90598 1.000 12.10717 184 GLY A O 1
ATOM 2640 N N . GLU A 1 202 ? -25.60233 4.79351 -23.31555 1.000 10.39991 185 GLU A N 1
ATOM 2641 C CA . GLU A 1 202 ? -24.71772 3.99092 -22.48805 1.000 10.15367 185 GLU A CA 1
ATOM 2642 C C . GLU A 1 202 ? -23.85747 3.05097 -23.31619 1.000 10.86072 185 GLU A C 1
ATOM 2643 O O . GLU A 1 202 ? -22.72702 2.75336 -22.91172 1.000 11.01102 185 GLU A O 1
ATOM 2655 N N . LEU A 1 203 ? -24.34896 2.54957 -24.45128 1.000 10.51879 186 LEU A N 1
ATOM 2656 C CA . LEU A 1 203 ? -23.47706 1.79167 -25.33930 1.000 10.85975 186 LEU A CA 1
ATOM 2657 C C . LEU A 1 203 ? -22.30182 2.63472 -25.79772 1.000 10.81929 186 LEU A C 1
ATOM 2658 O O . LEU A 1 203 ? -21.15754 2.17458 -25.79889 1.000 12.10436 186 LEU A O 1
ATOM 2674 N N . GLY A 1 204 ? -22.56924 3.86317 -26.21555 1.000 10.64021 187 GLY A N 1
ATOM 2675 C CA . GLY A 1 204 ? -21.49556 4.74619 -26.63618 1.000 12.01330 187 GLY A CA 1
ATOM 2676 C C . GLY A 1 204 ? -20.53005 5.06626 -25.50578 1.000 10.64184 187 GLY A C 1
ATOM 2677 O O . GLY A 1 204 ? -19.30284 4.98573 -25.67034 1.000 11.38743 187 GLY A O 1
ATOM 2681 N N . ALA A 1 205 ? -21.06799 5.45095 -24.35081 1.000 10.60413 188 ALA A N 1
ATOM 2682 C CA . ALA A 1 205 ? -20.20824 5.80515 -23.21688 1.000 10.05373 188 ALA A CA 1
ATOM 2683 C C . ALA A 1 205 ? -19.36926 4.61989 -22.71067 1.000 10.53727 188 ALA A C 1
ATOM 2684 O O . ALA A 1 205 ? -18.18903 4.79719 -22.35152 1.000 11.34752 188 ALA A O 1
ATOM 2691 N N . ALA A 1 206 ? -19.96234 3.42349 -22.64113 1.000 9.79346 189 ALA A N 1
ATOM 2692 C CA . ALA A 1 206 ? -19.19907 2.24901 -22.21460 1.000 10.93530 189 ALA A CA 1
ATOM 2693 C C . ALA A 1 206 ? -18.05956 1.97141 -23.17105 1.000 11.07319 189 ALA A C 1
ATOM 2694 O O . ALA A 1 206 ? -16.96443 1.56414 -22.74873 1.000 12.20630 189 ALA A O 1
ATOM 2701 N N . THR A 1 207 ? -18.30817 2.12137 -24.48045 1.000 11.15954 190 THR A N 1
ATOM 2702 C CA . THR A 1 207 ? -17.25665 1.91743 -25.46299 1.000 11.62851 190 THR A CA 1
ATOM 2703 C C . THR A 1 207 ? -16.12365 2.91412 -25.24332 1.000 12.06487 190 THR A C 1
ATOM 2704 O O . THR A 1 207 ? -14.94739 2.52817 -25.20802 1.000 12.74892 190 THR A O 1
ATOM 2715 N N . ARG A 1 208 ? -16.43403 4.21254 -25.09099 1.000 11.62577 191 ARG A N 1
ATOM 2716 C CA . ARG A 1 208 ? -15.37679 5.19393 -24.82080 1.000 12.85985 191 ARG A CA 1
ATOM 2717 C C . ARG A 1 208 ? -14.67934 4.93696 -23.48548 1.000 12.29207 191 ARG A C 1
ATOM 2718 O O . ARG A 1 208 ? -13.49785 5.28294 -23.33068 1.000 14.30266 191 ARG A O 1
ATOM 2739 N N . GLY A 1 209 ? -15.39266 4.40583 -22.50085 1.000 11.18272 192 GLY A N 1
ATOM 2740 C CA . GLY A 1 209 ? -14.79937 4.09434 -21.21438 1.000 12.34847 192 GLY A CA 1
ATOM 2741 C C . GLY A 1 209 ? -13.63662 3.12981 -21.29254 1.000 12.01675 192 GLY A C 1
ATOM 2742 O O . GLY A 1 209 ? -12.78528 3.12637 -20.39416 1.000 11.77062 192 GLY A O 1
ATOM 2746 N N . LEU A 1 210 ? -13.54096 2.36621 -22.39017 1.000 12.99633 193 LEU A N 1
ATOM 2747 C CA . LEU A 1 210 ? -12.40951 1.44741 -22.53910 1.000 14.19785 193 LEU A CA 1
ATOM 2748 C C . LEU A 1 210 ? -11.07634 2.15845 -22.54022 1.000 14.26514 193 LEU A C 1
ATOM 2749 O O . LEU A 1 210 ? -10.05537 1.51721 -22.24121 1.000 16.18057 193 LEU A O 1
ATOM 2765 N N . LEU A 1 211 ? -11.03469 3.44609 -22.89232 1.000 13.87389 194 LEU A N 1
ATOM 2766 C CA . LEU A 1 211 ? -9.78565 4.20292 -22.88668 1.000 16.39915 194 LEU A CA 1
ATOM 2767 C C . LEU A 1 211 ? -9.35156 4.66051 -21.49716 1.000 16.88479 194 LEU A C 1
ATOM 2768 O O . LEU A 1 211 ? -8.30711 5.33218 -21.36601 1.000 21.32830 194 LEU A O 1
ATOM 2784 N N . HIS A 1 212 ? -10.12265 4.31819 -20.46190 1.000 15.61484 195 HIS A N 1
ATOM 2785 C CA . HIS A 1 212 ? -9.78025 4.72903 -19.10986 1.000 15.29813 195 HIS A CA 1
ATOM 2786 C C . HIS A 1 212 ? -9.37310 3.58910 -18.19524 1.000 20.00273 195 HIS A C 1
ATOM 2787 O O . HIS A 1 212 ? -9.84663 3.49422 -17.05543 1.000 25.57542 195 HIS A O 1
ATOM 2801 N N . GLY A 1 213 ? -8.46103 2.75264 -18.66722 1.000 18.28078 196 GLY A N 1
ATOM 2802 C CA . GLY A 1 213 ? -7.74892 1.81979 -17.80866 1.000 19.87780 196 GLY A CA 1
ATOM 2803 C C . GLY A 1 213 ? -7.88223 0.35960 -18.19052 1.000 16.34311 196 GLY A C 1
ATOM 2804 O O . GLY A 1 213 ? -7.11502 -0.47046 -17.67253 1.000 18.79063 196 GLY A O 1
ATOM 2808 N N . SER A 1 214 ? -8.76572 0.00328 -19.11303 1.000 14.85543 197 SER A N 1
ATOM 2809 C CA . SER A 1 214 ? -8.99050 -1.39763 -19.43989 1.000 15.80050 197 SER A CA 1
ATOM 2810 C C . SER A 1 214 ? -7.85775 -2.02725 -20.23308 1.000 15.77558 197 SER A C 1
ATOM 2811 O O . SER A 1 214 ? -7.84020 -3.25527 -20.37539 1.000 17.99156 197 SER A O 1
ATOM 2819 N N . ASP A 1 215 ? -6.91408 -1.24314 -20.74519 1.000 14.90561 198 ASP A N 1
ATOM 2820 C CA . ASP A 1 215 ? -5.80443 -1.82753 -21.47320 1.000 14.27054 198 ASP A CA 1
ATOM 2821 C C . ASP A 1 215 ? -4.77630 -2.50533 -20.57731 1.000 14.41019 198 ASP A C 1
ATOM 2822 O O . ASP A 1 215 ? -3.98411 -3.30166 -21.07841 1.000 18.59762 198 ASP A O 1
ATOM 2831 N N . ARG A 1 216 ? -4.73262 -2.21063 -19.29052 0.775 14.49743 199 ARG A N 1
ATOM 2832 C CA . ARG A 1 216 ? -3.64993 -2.73441 -18.47297 0.775 15.01781 199 ARG A CA 1
ATOM 2833 C C . ARG A 1 216 ? -3.90755 -4.18211 -18.06395 0.775 13.35415 199 ARG A C 1
ATOM 2834 O O . ARG A 1 216 ? -5.04813 -4.61465 -17.91021 0.775 15.75224 199 ARG A O 1
ATOM 2855 N N . ARG A 1 217 ? -2.83513 -4.93990 -17.89648 1.000 15.10625 200 ARG A N 1
ATOM 2856 C CA . ARG A 1 217 ? -2.97053 -6.33391 -17.44196 1.000 14.03634 200 ARG A CA 1
ATOM 2857 C C . ARG A 1 217 ? -3.56524 -6.39209 -16.02408 1.000 15.79101 200 ARG A C 1
ATOM 2858 O O . ARG A 1 217 ? -3.52711 -5.40510 -15.27686 1.000 17.54623 200 ARG A O 1
ATOM 2879 N N . THR A 1 218 ? -4.15376 -7.54956 -15.65839 1.000 13.53119 201 THR A N 1
ATOM 2880 C CA . THR A 1 218 ? -4.57605 -7.78128 -14.28029 1.000 15.00500 201 THR A CA 1
ATOM 2881 C C . THR A 1 218 ? -3.56415 -8.66233 -13.55129 1.000 14.77682 201 THR A C 1
ATOM 2882 O O . THR A 1 218 ? -2.79498 -9.40879 -14.16771 1.000 15.48763 201 THR A O 1
ATOM 2893 N N . GLU A 1 219 ? -3.54393 -8.53216 -12.23001 1.000 15.37340 202 GLU A N 1
ATOM 2894 C CA . GLU A 1 219 ? -2.60315 -9.21498 -11.34624 1.000 17.00469 202 GLU A CA 1
ATOM 2895 C C . GLU A 1 219 ? -3.32408 -10.24409 -10.47847 1.000 15.28124 202 GLU A C 1
ATOM 2896 O O . GLU A 1 219 ? -4.53973 -10.19923 -10.30656 1.000 15.00802 202 GLU A O 1
ATOM 2908 N N . ARG A 1 220 ? -2.56478 -11.19213 -9.93805 1.000 16.23621 203 ARG A N 1
ATOM 2909 C CA . ARG A 1 220 ? -3.08904 -12.13184 -8.94878 1.000 15.88744 203 ARG A CA 1
ATOM 2910 C C . ARG A 1 220 ? -3.25000 -11.38184 -7.62492 1.000 17.24587 203 ARG A C 1
ATOM 2911 O O . ARG A 1 220 ? -2.33479 -10.68048 -7.18511 1.000 19.09469 203 ARG A O 1
ATOM 2932 N N . GLY A 1 221 ? -4.39884 -11.54815 -6.96672 1.000 17.37704 204 GLY A N 1
ATOM 2933 C CA . GLY A 1 221 ? -4.63841 -10.91376 -5.68394 1.000 19.73630 204 GLY A CA 1
ATOM 2934 C C . GLY A 1 221 ? -3.98780 -11.55218 -4.48176 1.000 16.97814 204 GLY A C 1
ATOM 2935 O O . GLY A 1 221 ? -3.49392 -10.82429 -3.59840 1.000 23.61636 204 GLY A O 1
ATOM 2939 N N . HIS A 1 222 ? -3.95795 -12.87723 -4.40804 1.000 17.81822 205 HIS A N 1
ATOM 2940 C CA . HIS A 1 222 ? -3.31545 -13.53630 -3.28970 1.000 18.67295 205 HIS A CA 1
ATOM 2941 C C . HIS A 1 222 ? -3.00409 -14.97854 -3.66046 1.000 18.03866 205 HIS A C 1
ATOM 2942 O O . HIS A 1 222 ? -3.57763 -15.52227 -4.61130 1.000 18.26338 205 HIS A O 1
ATOM 2956 N N . PRO A 1 223 ? -2.05492 -15.60969 -2.95277 1.000 20.50933 206 PRO A N 1
ATOM 2957 C CA . PRO A 1 223 ? -1.52886 -16.91711 -3.41229 1.000 20.04894 206 PRO A CA 1
ATOM 2958 C C . PRO A 1 223 ? -2.55673 -18.04484 -3.53102 1.000 19.34568 206 PRO A C 1
ATOM 2959 O O . PRO A 1 223 ? -2.45271 -18.88365 -4.43581 1.000 23.13177 206 PRO A O 1
ATOM 2970 N N . ASP A 1 224 ? -3.56483 -18.07475 -2.66903 1.000 19.80683 207 ASP A N 1
ATOM 2971 C CA . ASP A 1 224 ? -4.50710 -19.19176 -2.62858 1.000 20.76748 207 ASP A CA 1
ATOM 2972 C C . ASP A 1 224 ? -5.66557 -19.04843 -3.60911 1.000 18.81900 207 ASP A C 1
ATOM 2973 O O . ASP A 1 224 ? -6.44332 -19.99807 -3.77787 1.000 20.05650 207 ASP A O 1
ATOM 2982 N N . GLN A 1 225 ? -5.76531 -17.92022 -4.29616 1.000 16.25763 208 GLN A N 1
ATOM 2983 C CA . GLN A 1 225 ? -6.87429 -17.70526 -5.21033 1.000 15.86639 208 GLN A CA 1
ATOM 2984 C C . GLN A 1 225 ? -6.84702 -18.69465 -6.37083 1.000 14.30427 208 GLN A C 1
ATOM 2985 O O . GLN A 1 225 ? -5.78561 -19.04031 -6.89473 1.000 15.35958 208 GLN A O 1
ATOM 2999 N N . GLU A 1 226 ? -8.00913 -19.15350 -6.79077 1.000 14.66896 209 GLU A N 1
ATOM 3000 C CA . GLU A 1 226 ? -8.14988 -19.99561 -7.98433 1.000 14.78127 209 GLU A CA 1
ATOM 3001 C C . GLU A 1 226 ? -8.60972 -19.12383 -9.15402 1.000 13.11178 209 GLU A C 1
ATOM 3002 O O . GLU A 1 226 ? -9.68428 -18.50510 -9.07926 1.000 13.46910 209 GLU A O 1
ATOM 3014 N N . LEU A 1 227 ? -7.79658 -19.02759 -10.20271 1.000 11.79809 210 LEU A N 1
ATOM 3015 C CA . LEU A 1 227 ? -8.06918 -18.19171 -11.36691 1.000 11.31976 210 LEU A CA 1
ATOM 3016 C C . LEU A 1 227 ? -8.21501 -19.10194 -12.58138 1.000 11.02564 210 LEU A C 1
ATOM 3017 O O . LEU A 1 227 ? -7.34247 -19.94897 -12.83577 1.000 12.24188 210 LEU A O 1
ATOM 3033 N N . VAL A 1 228 ? -9.29973 -18.91640 -13.32820 1.000 10.55220 211 VAL A N 1
ATOM 3034 C CA . VAL A 1 228 ? -9.66504 -19.75786 -14.46459 1.000 10.95196 211 VAL A CA 1
ATOM 3035 C C . VAL A 1 228 ? -10.00728 -18.87016 -15.66040 1.000 9.90835 211 VAL A C 1
ATOM 3036 O O . VAL A 1 228 ? -10.83330 -17.95354 -15.52707 1.000 10.18851 211 VAL A O 1
ATOM 3049 N N . LEU A 1 229 ? -9.40964 -19.14524 -16.82191 1.000 9.86487 212 LEU A N 1
ATOM 3050 C CA . LEU A 1 229 ? -9.74387 -18.52285 -18.09975 1.000 9.65465 212 LEU A CA 1
ATOM 3051 C C . LEU A 1 229 ? -10.43137 -19.58914 -18.95174 1.000 10.02466 212 LEU A C 1
ATOM 3052 O O . LEU A 1 229 ? -9.99906 -20.76351 -18.95742 1.000 10.69700 212 LEU A O 1
ATOM 3068 N N . ILE A 1 230 ? -11.44673 -19.20976 -19.71285 1.000 9.38311 213 ILE A N 1
ATOM 3069 C CA . ILE A 1 230 ? -12.17411 -20.13171 -20.57932 1.000 10.76024 213 ILE A CA 1
ATOM 3070 C C . ILE A 1 230 ? -12.24198 -19.52152 -21.98182 1.000 9.95913 213 ILE A C 1
ATOM 3071 O O . ILE A 1 230 ? -12.52585 -18.32010 -22.12235 1.000 10.78269 213 ILE A O 1
ATOM 3087 N N . THR A 1 231 ? -12.01842 -20.30877 -23.03126 1.000 10.31015 214 THR A N 1
ATOM 3088 C CA . THR A 1 231 ? -12.25689 -19.80758 -24.38629 1.000 10.48408 214 THR A CA 1
ATOM 3089 C C . THR A 1 231 ? -12.55022 -20.96336 -25.36071 1.000 10.50106 214 THR A C 1
ATOM 3090 O O . THR A 1 231 ? -12.58042 -22.14581 -24.99276 1.000 11.43114 214 THR A O 1
ATOM 3101 N N . ALA A 1 232 ? -12.79496 -20.59319 -26.62632 1.000 10.45198 215 ALA A N 1
ATOM 3102 C CA . ALA A 1 232 ? -12.98290 -21.54045 -27.71837 1.000 11.82783 215 ALA A CA 1
ATOM 3103 C C . ALA A 1 232 ? -11.67643 -22.24193 -28.05971 1.000 11.02781 215 ALA A C 1
ATOM 3104 O O . ALA A 1 232 ? -10.63524 -21.59170 -28.19314 1.000 12.19426 215 ALA A O 1
ATOM 3111 N N . ASP A 1 233 ? -11.74421 -23.55897 -28.29903 1.000 12.26752 216 ASP A N 1
ATOM 3112 C CA . ASP A 1 233 ? -10.56342 -24.28759 -28.75916 1.000 12.15418 216 ASP A CA 1
ATOM 3113 C C . ASP A 1 233 ? -10.06851 -23.75392 -30.09958 1.000 14.15985 216 ASP A C 1
ATOM 3114 O O . ASP A 1 233 ? -8.86249 -23.79281 -30.38243 1.000 15.81164 216 ASP A O 1
ATOM 3123 N N . GLY A 1 234 ? -10.96099 -23.22378 -30.91818 1.000 14.45571 217 GLY A N 1
ATOM 3124 C CA . GLY A 1 234 ? -10.58521 -22.61523 -32.18214 1.000 17.85498 217 GLY A CA 1
ATOM 3125 C C . GLY A 1 234 ? -10.21440 -21.13704 -32.17122 1.000 17.42079 217 GLY A C 1
ATOM 3126 O O . GLY A 1 234 ? -10.03405 -20.54970 -33.24954 1.000 21.67594 217 GLY A O 1
ATOM 3130 N N . ASP A 1 235 ? -10.11883 -20.51148 -30.99898 1.000 15.69250 218 ASP A N 1
ATOM 3131 C CA . ASP A 1 235 ? -9.82065 -19.08228 -30.86504 1.000 15.64692 218 ASP A CA 1
ATOM 3132 C C . ASP A 1 235 ? -8.61965 -18.70877 -31.72894 1.000 17.54240 218 ASP A C 1
ATOM 3133 O O . ASP A 1 235 ? -7.58666 -19.36845 -31.69715 1.000 19.88184 218 ASP A O 1
ATOM 3142 N N . ALA A 1 236 ? -8.77524 -17.62741 -32.50309 1.000 20.76931 219 ALA A N 1
ATOM 3143 C CA . ALA A 1 236 ? -7.71463 -17.14142 -33.37532 1.000 25.58418 219 ALA A CA 1
ATOM 3144 C C . ALA A 1 236 ? -6.52470 -16.55207 -32.62519 1.000 21.64912 219 ALA A C 1
ATOM 3145 O O . ALA A 1 236 ? -5.45444 -16.38485 -33.23118 1.000 25.08985 219 ALA A O 1
ATOM 3152 N N . ASP A 1 237 ? -6.67404 -16.23983 -31.34728 1.000 20.67642 220 ASP A N 1
ATOM 3153 C CA . ASP A 1 237 ? -5.60765 -15.60113 -30.55165 1.000 25.38660 220 ASP A CA 1
ATOM 3154 C C . ASP A 1 237 ? -5.55877 -16.25900 -29.17021 1.000 18.07639 220 ASP A C 1
ATOM 3155 O O . ASP A 1 237 ? -5.91185 -15.63310 -28.17964 1.000 17.96720 220 ASP A O 1
ATOM 3164 N N . LEU A 1 238 ? -5.12329 -17.52178 -29.12850 1.000 17.63819 221 LEU A N 1
ATOM 3165 C CA . LEU A 1 238 ? -4.97383 -18.20565 -27.84865 1.000 15.51907 221 LEU A CA 1
ATOM 3166 C C . LEU A 1 238 ? -3.76753 -17.73115 -27.05281 1.000 13.91411 221 LEU A C 1
ATOM 3167 O O . LEU A 1 238 ? -3.72046 -17.94971 -25.83892 1.000 14.88297 221 LEU A O 1
ATOM 3183 N N . ALA A 1 239 ? -2.79650 -17.08752 -27.69516 1.000 14.56157 222 ALA A N 1
ATOM 3184 C CA . ALA A 1 239 ? -1.54622 -16.76441 -27.01697 1.000 15.73388 222 ALA A CA 1
ATOM 3185 C C . ALA A 1 239 ? -1.74155 -16.00265 -25.70968 1.000 13.18429 222 ALA A C 1
ATOM 3186 O O . ALA A 1 239 ? -1.13109 -16.38441 -24.70213 1.000 13.49318 222 ALA A O 1
ATOM 3193 N N . PRO A 1 240 ? -2.57577 -14.95401 -25.63374 1.000 12.89889 223 PRO A N 1
ATOM 3194 C CA . PRO A 1 240 ? -2.71934 -14.24476 -24.33957 1.000 13.04320 223 PRO A CA 1
ATOM 3195 C C . PRO A 1 240 ? -3.36491 -15.09891 -23.25980 1.000 12.19161 223 PRO A C 1
ATOM 3196 O O . PRO A 1 240 ? -3.11509 -14.88782 -22.06611 1.000 12.75010 223 PRO A O 1
ATOM 3207 N N . PHE A 1 241 ? -4.16148 -16.11435 -23.62327 1.000 12.26304 224 PHE A N 1
ATOM 3208 C CA . PHE A 1 241 ? -4.68750 -17.05708 -22.62779 1.000 11.97935 224 PHE A CA 1
ATOM 3209 C C . PHE A 1 241 ? -3.55960 -17.90199 -22.01673 1.000 12.11837 224 PHE A C 1
ATOM 3210 O O . PHE A 1 241 ? -3.47648 -18.06908 -20.78399 1.000 13.26093 224 PHE A O 1
ATOM 3227 N N . HIS A 1 242 ? -2.66160 -18.42617 -22.85843 1.000 12.34731 225 HIS A N 1
ATOM 3228 C CA . HIS A 1 242 ? -1.50410 -19.14015 -22.34093 1.000 11.66376 225 HIS A CA 1
ATOM 3229 C C . HIS A 1 242 ? -0.61290 -18.22808 -21.49336 1.000 12.43064 225 HIS A C 1
ATOM 3230 O O . HIS A 1 242 ? -0.05343 -18.67833 -20.48940 1.000 13.68949 225 HIS A O 1
ATOM 3244 N N . ALA A 1 243 ? -0.51577 -16.93767 -21.84364 1.000 12.51323 226 ALA A N 1
ATOM 3245 C CA . ALA A 1 243 ? 0.25574 -15.99924 -21.03452 1.000 13.58917 226 ALA A CA 1
ATOM 3246 C C . ALA A 1 243 ? -0.29664 -15.90442 -19.61139 1.000 13.66956 226 ALA A C 1
ATOM 3247 O O . ALA A 1 243 ? 0.47358 -15.79511 -18.65188 1.000 14.96302 226 ALA A O 1
ATOM 3254 N N . GLY A 1 244 ? -1.61435 -15.91476 -19.45305 1.000 12.92775 227 GLY A N 1
ATOM 3255 C CA . GLY A 1 244 ? -2.17122 -15.89322 -18.11563 1.000 13.64747 227 GLY A CA 1
ATOM 3256 C C . GLY A 1 244 ? -1.93168 -17.15917 -17.32125 1.000 13.29808 227 GLY A C 1
ATOM 3257 O O . GLY A 1 244 ? -1.78179 -17.09941 -16.10454 1.000 14.31074 227 GLY A O 1
ATOM 3261 N N . GLU A 1 245 ? -1.91836 -18.32796 -17.98430 1.000 14.22449 228 GLU A N 1
ATOM 3262 C CA . GLU A 1 245 ? -1.52449 -19.55580 -17.28606 1.000 15.42348 228 GLU A CA 1
ATOM 3263 C C . GLU A 1 245 ? -0.15421 -19.38893 -16.63367 1.000 16.46491 228 GLU A C 1
ATOM 3264 O O . GLU A 1 245 ? 0.04961 -19.74163 -15.45766 1.000 19.04147 228 GLU A O 1
ATOM 3276 N N . ARG A 1 246 ? 0.80808 -18.84194 -17.38739 1.000 16.71098 229 ARG A N 1
ATOM 3277 C CA . ARG A 1 246 ? 2.17769 -18.70472 -16.89254 1.000 19.55271 229 ARG A CA 1
ATOM 3278 C C . ARG A 1 246 ? 2.29793 -17.63480 -15.82027 1.000 18.99296 229 ARG A C 1
ATOM 3279 O O . ARG A 1 246 ? 2.97369 -17.83134 -14.79523 1.000 22.04003 229 ARG A O 1
ATOM 3300 N N . ARG A 1 247 ? 1.75042 -16.44329 -16.10376 1.000 17.68504 230 ARG A N 1
ATOM 3301 C CA . ARG A 1 247 ? 2.00312 -15.27388 -15.28360 1.000 17.10768 230 ARG A CA 1
ATOM 3302 C C . ARG A 1 247 ? 1.16340 -15.29652 -14.02042 1.000 18.31745 230 ARG A C 1
ATOM 3303 O O . ARG A 1 247 ? 1.64110 -14.88589 -12.96036 1.000 22.71464 230 ARG A O 1
ATOM 3324 N N . LEU A 1 248 ? -0.07897 -15.77661 -14.11133 1.000 16.45231 231 LEU A N 1
ATOM 3325 C CA . LEU A 1 248 ? -1.00419 -15.77274 -12.98736 1.000 15.96259 231 LEU A CA 1
ATOM 3326 C C . LEU A 1 248 ? -1.22747 -17.14920 -12.37951 1.000 15.83668 231 LEU A C 1
ATOM 3327 O O . LEU A 1 248 ? -1.88306 -17.23637 -11.34338 1.000 16.70772 231 LEU A O 1
ATOM 3343 N N . GLY A 1 249 ? -0.69032 -18.21751 -12.96746 1.000 14.65684 232 GLY A N 1
ATOM 3344 C CA . GLY A 1 249 ? -1.02801 -19.54584 -12.49210 1.000 16.64719 232 GLY A CA 1
ATOM 3345 C C . GLY A 1 249 ? -2.48369 -19.86999 -12.72003 1.000 13.47866 232 GLY A C 1
ATOM 3346 O O . GLY A 1 249 ? -3.06593 -20.63158 -11.94261 1.000 15.08939 232 GLY A O 1
ATOM 3350 N N . ALA A 1 250 ? -3.08060 -19.30891 -13.76634 1.000 14.33544 233 ALA A N 1
ATOM 3351 C CA . ALA A 1 250 ? -4.47078 -19.59642 -14.07786 1.000 13.31730 233 ALA A CA 1
ATOM 3352 C C . ALA A 1 250 ? -4.62623 -20.93281 -14.79854 1.000 12.79939 233 ALA A C 1
ATOM 3353 O O . ALA A 1 250 ? -3.70101 -21.43153 -15.44445 1.000 15.07337 233 ALA A O 1
ATOM 3360 N N . HIS A 1 251 ? -5.77720 -21.56241 -14.63328 1.000 12.40735 234 HIS A N 1
ATOM 3361 C CA . HIS A 1 251 ? -6.11935 -22.73398 -15.42969 1.000 13.82749 234 HIS A CA 1
ATOM 3362 C C . HIS A 1 251 ? -6.86256 -22.33718 -16.68425 1.000 12.03115 234 HIS A C 1
ATOM 3363 O O . HIS A 1 251 ? -7.63576 -21.38972 -16.65338 1.000 15.90833 234 HIS A O 1
ATOM 3377 N N . LEU A 1 252 ? -6.63809 -23.03186 -17.78644 1.000 12.19632 235 LEU A N 1
ATOM 3378 C CA . LEU A 1 252 ? -7.29549 -22.73368 -19.05704 1.000 10.88101 235 LEU A CA 1
ATOM 3379 C C . LEU A 1 252 ? -8.26338 -23.85855 -19.40388 1.000 11.27236 235 LEU A C 1
ATOM 3380 O O . LEU A 1 252 ? -7.85078 -25.02042 -19.55403 1.000 13.70088 235 LEU A O 1
ATOM 3396 N N . TRP A 1 253 ? -9.54107 -23.52562 -19.52084 1.000 10.00739 236 TRP A N 1
ATOM 3397 C CA . TRP A 1 253 ? -10.57698 -24.43322 -19.98452 1.000 10.46465 236 TRP A CA 1
ATOM 3398 C C . TRP A 1 253 ? -10.93550 -24.09533 -21.42291 1.000 10.16198 236 TRP A C 1
ATOM 3399 O O . TRP A 1 253 ? -11.08565 -22.92348 -21.77708 1.000 10.98832 236 TRP A O 1
ATOM 3420 N N . LEU A 1 254 ? -11.14541 -25.11593 -22.24096 1.000 10.95647 237 LEU A N 1
ATOM 3421 C CA . LEU A 1 254 ? -11.55508 -24.92633 -23.62365 1.000 11.45678 237 LEU A CA 1
ATOM 3422 C C . LEU A 1 254 ? -12.93036 -25.52340 -23.85660 1.000 11.26038 237 LEU A C 1
ATOM 3423 O O . LEU A 1 254 ? -13.31296 -26.53594 -23.25234 1.000 13.52089 237 LEU A O 1
ATOM 3439 N N . VAL A 1 255 ? -13.67387 -24.87678 -24.75270 1.000 10.97985 238 VAL A N 1
ATOM 3440 C CA . VAL A 1 255 ? -14.94862 -25.39759 -25.24731 1.000 12.43259 238 VAL A CA 1
ATOM 3441 C C . VAL A 1 255 ? -14.85381 -25.61235 -26.76227 1.000 12.30441 238 VAL A C 1
ATOM 3442 O O . VAL A 1 255 ? -14.07754 -24.95405 -27.45582 1.000 13.41503 238 VAL A O 1
ATOM 3455 N N . ASP A 1 256 ? -15.69802 -26.51931 -27.29448 1.000 12.98018 239 ASP A N 1
ATOM 3456 C CA . ASP A 1 256 ? -15.67458 -26.82445 -28.72341 1.000 13.57829 239 ASP A CA 1
ATOM 3457 C C . ASP A 1 256 ? -16.40473 -25.72557 -29.48835 1.000 14.86925 239 ASP A C 1
ATOM 3458 O O . ASP A 1 256 ? -17.63986 -25.67503 -29.49559 1.000 17.46109 239 ASP A O 1
ATOM 3467 N N . ALA A 1 257 ? -15.64829 -24.82399 -30.12893 1.000 12.78137 240 ALA A N 1
ATOM 3468 C CA . ALA A 1 257 ? -16.19760 -23.71836 -30.91920 1.000 13.02289 240 ALA A CA 1
ATOM 3469 C C . ALA A 1 257 ? -15.11633 -23.09885 -31.79635 1.000 14.94890 240 ALA A C 1
ATOM 3470 O O . ALA A 1 257 ? -13.95831 -23.07357 -31.39159 1.000 14.37982 240 ALA A O 1
ATOM 3477 N N . PRO A 1 258 ? -15.45487 -22.52497 -32.96482 1.000 15.29326 241 PRO A N 1
ATOM 3478 C CA . PRO A 1 258 ? -14.40944 -21.91886 -33.80473 1.000 17.24264 241 PRO A CA 1
ATOM 3479 C C . PRO A 1 258 ? -14.07781 -20.47800 -33.44390 1.000 17.07569 241 PRO A C 1
ATOM 3480 O O . PRO A 1 258 ? -13.02406 -19.99708 -33.86303 1.000 20.46757 241 PRO A O 1
ATOM 3491 N N . THR A 1 259 ? -14.93158 -19.77445 -32.69537 1.000 16.08345 242 THR A N 1
ATOM 3492 C CA . THR A 1 259 ? -14.70002 -18.37575 -32.32352 1.000 14.00578 242 THR A CA 1
ATOM 3493 C C . THR A 1 259 ? -15.22747 -18.10836 -30.91633 1.000 14.84552 242 THR A C 1
ATOM 3494 O O . THR A 1 259 ? -16.01914 -18.89139 -30.37826 1.000 14.81056 24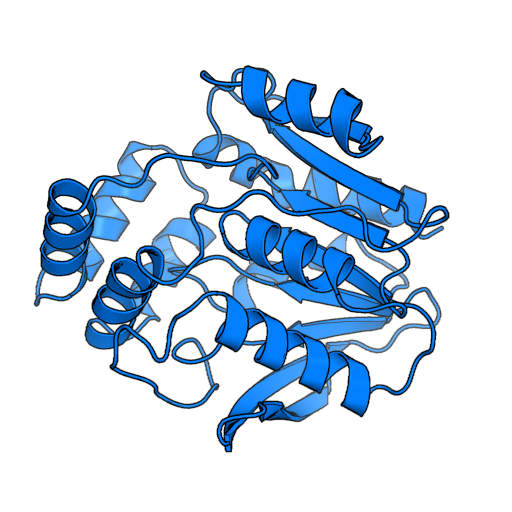2 THR A O 1
ATOM 3505 N N . ARG A 1 260 ? -14.80268 -16.96480 -30.33590 1.000 15.94618 243 ARG A N 1
ATOM 3506 C CA . ARG A 1 260 ? -15.26545 -16.59170 -28.99935 1.000 14.97899 243 ARG A CA 1
ATOM 3507 C C . ARG A 1 260 ? -16.76528 -16.34224 -28.96971 1.000 17.23621 243 ARG A C 1
ATOM 3508 O O . ARG A 1 260 ? -17.44194 -16.73698 -28.01328 1.000 17.83602 243 ARG A O 1
ATOM 3529 N N . ILE A 1 261 ? -17.30551 -15.66249 -29.98728 1.000 14.81543 244 ILE A N 1
ATOM 3530 C CA . ILE A 1 261 ? -18.74414 -15.41990 -30.02211 1.000 16.35848 244 ILE A CA 1
ATOM 3531 C C . ILE A 1 261 ? -19.50889 -16.73218 -30.06552 1.000 15.70045 244 ILE A C 1
ATOM 3532 O O . ILE A 1 261 ? -20.49482 -16.91327 -29.33394 1.000 16.69789 244 ILE A O 1
ATOM 3548 N N . LYS A 1 262 ? -19.06379 -17.68343 -30.90044 1.000 15.06776 245 LYS A N 1
ATOM 3549 C CA . LYS A 1 262 ? -19.74778 -18.97300 -30.94517 1.000 15.49481 245 LYS A CA 1
ATOM 3550 C C . LYS A 1 262 ? -19.55955 -19.77063 -29.65563 1.000 14.01834 245 LYS A C 1
ATOM 3551 O O . LYS A 1 262 ? -20.42672 -20.57959 -29.29067 1.000 15.68410 245 LYS A O 1
ATOM 3570 N N . ALA A 1 263 ? -18.45506 -19.55052 -28.93914 1.000 13.99363 246 ALA A N 1
ATOM 3571 C CA . ALA A 1 263 ? -18.26667 -20.20858 -27.64984 1.000 13.15049 246 ALA A CA 1
ATOM 3572 C C . ALA A 1 263 ? -19.37223 -19.85135 -26.65543 1.000 11.93932 246 ALA A C 1
ATOM 3573 O O . ALA A 1 263 ? -19.65872 -20.65643 -25.75853 1.000 12.88207 246 ALA A O 1
ATOM 3580 N N . ALA A 1 264 ? -20.02985 -18.70051 -26.81519 1.000 11.84591 247 ALA A N 1
ATOM 3581 C CA . ALA A 1 264 ? -21.15296 -18.34348 -25.94250 1.000 11.95185 247 ALA A CA 1
ATOM 3582 C C . ALA A 1 264 ? -22.30047 -19.34247 -26.00805 1.000 12.22202 247 ALA A C 1
ATOM 3583 O O . ALA A 1 264 ? -23.07791 -19.42453 -25.04591 1.000 12.48462 247 ALA A O 1
ATOM 3590 N N . GLY A 1 265 ? -22.41564 -20.10207 -27.10192 1.000 12.33088 248 GLY A N 1
ATOM 3591 C CA . GLY A 1 265 ? -23.37824 -21.19584 -27.16198 1.000 13.89636 248 GLY A CA 1
ATOM 3592 C C . GLY A 1 265 ? -23.10521 -22.32522 -26.17856 1.000 13.06217 248 GLY A C 1
ATOM 3593 O O . GLY A 1 265 ? -23.99213 -23.16809 -25.95831 1.000 16.23216 248 GLY A O 1
ATOM 3597 N N . ARG A 1 266 ? -21.90395 -22.36528 -25.60675 1.000 12.56499 249 ARG A N 1
ATOM 3598 C CA . ARG A 1 266 ? -21.48173 -23.39935 -24.66150 1.000 13.89146 249 ARG A CA 1
ATOM 3599 C C . ARG A 1 266 ? -21.52911 -22.91906 -23.20809 1.000 12.92741 249 ARG A C 1
ATOM 3600 O O . ARG A 1 266 ? -20.97495 -23.58413 -22.30916 1.000 14.50880 249 ARG A O 1
ATOM 3621 N N . LEU A 1 267 ? -22.20306 -21.79839 -22.93155 1.000 11.36743 250 LEU A N 1
ATOM 3622 C CA . LEU A 1 267 ? -22.14177 -21.24421 -21.58136 1.000 11.86093 250 LEU A CA 1
ATOM 3623 C C . LEU A 1 267 ? -22.78188 -22.14143 -20.51594 1.000 11.55725 250 LEU A C 1
ATOM 3624 O O . LEU A 1 267 ? -22.28336 -22.22002 -19.38049 1.000 12.52864 250 LEU A O 1
ATOM 3640 N N . ALA A 1 268 ? -23.86643 -22.83329 -20.83297 1.000 13.29729 251 ALA A N 1
ATOM 3641 C CA . ALA A 1 268 ? -24.42893 -23.75981 -19.85081 1.000 15.06444 251 ALA A CA 1
ATOM 3642 C C . ALA A 1 268 ? -23.45752 -24.90214 -19.54914 1.000 13.33310 251 ALA A C 1
ATOM 3643 O O . ALA A 1 268 ? -23.32475 -25.34049 -18.39436 1.000 14.94286 251 ALA A O 1
ATOM 3650 N N . GLU A 1 269 ? -22.78170 -25.40436 -20.57418 1.000 13.44561 252 GLU A N 1
ATOM 3651 C CA . GLU A 1 269 ? -21.76790 -26.43433 -20.37299 1.000 14.14488 252 GLU A CA 1
ATOM 3652 C C . GLU A 1 269 ? -20.69808 -25.95664 -19.40738 1.000 13.89807 252 GLU A C 1
ATOM 3653 O O . GLU A 1 269 ? -20.25802 -26.71196 -18.52747 1.000 14.09135 252 GLU A O 1
ATOM 3665 N N . VAL A 1 270 ? -20.23852 -24.72369 -19.59041 1.000 12.32834 253 VAL A N 1
ATOM 3666 C CA . VAL A 1 270 ? -19.26050 -24.14912 -18.67349 1.000 12.54738 253 VAL A CA 1
ATOM 3667 C C . VAL A 1 270 ? -19.81829 -24.07939 -17.26183 1.000 11.59218 253 VAL A C 1
ATOM 3668 O O . VAL A 1 270 ? -19.11047 -24.38444 -16.28573 1.000 12.17178 253 VAL A O 1
ATOM 3681 N N . GLY A 1 271 ? -21.07813 -23.66340 -17.12081 1.000 10.84448 254 GLY A N 1
ATOM 3682 C CA . GLY A 1 271 ? -21.69700 -23.66577 -15.80661 1.000 11.71122 254 GLY A CA 1
ATOM 3683 C C . GLY A 1 271 ? -21.65389 -25.01410 -15.10397 1.000 11.36913 254 GLY A C 1
ATOM 3684 O O . GLY A 1 271 ? -21.45332 -25.07845 -13.88394 1.000 11.45768 254 GLY A O 1
ATOM 3688 N N . ARG A 1 272 ? -21.84226 -26.11646 -15.85574 1.000 12.10752 255 ARG A N 1
ATOM 3689 C CA . ARG A 1 272 ? -21.74532 -27.44000 -15.23589 1.000 13.09341 255 ARG A CA 1
ATOM 3690 C C . ARG A 1 272 ? -20.35255 -27.71236 -14.65916 1.000 12.78987 255 ARG A C 1
ATOM 3691 O O . ARG A 1 272 ? -20.21784 -28.32709 -13.58140 1.000 13.79836 255 ARG A O 1
ATOM 3712 N N . ARG A 1 273 ? -19.31664 -27.24815 -15.36362 1.000 12.87025 256 ARG A N 1
ATOM 3713 C CA . ARG A 1 273 ? -17.95354 -27.43130 -14.88036 1.000 14.09127 256 ARG A CA 1
ATOM 3714 C C . ARG A 1 273 ? -17.64721 -26.50506 -13.69934 1.000 13.42701 256 ARG A C 1
ATOM 3715 O O . ARG A 1 273 ? -16.98544 -26.91995 -12.74030 1.000 14.23896 256 ARG A O 1
ATOM 3736 N N . VAL A 1 274 ? -18.17942 -25.27867 -13.70029 1.000 11.78733 257 VAL A N 1
ATOM 3737 C CA . VAL A 1 274 ? -18.10944 -24.44289 -12.50416 1.000 10.98260 257 VAL A CA 1
ATOM 3738 C C . VAL A 1 274 ? -18.74974 -25.14939 -11.30930 1.000 13.18309 257 VAL A C 1
ATOM 3739 O O . VAL A 1 274 ? -18.18473 -25.16582 -10.20958 1.000 13.31965 257 VAL A O 1
ATOM 3752 N N . ALA A 1 275 ? -19.94185 -25.73050 -11.49374 1.000 12.42257 258 ALA A N 1
ATOM 3753 C CA . ALA A 1 275 ? -20.59194 -26.41641 -10.37816 1.000 13.39870 258 ALA A CA 1
ATOM 3754 C C . ALA A 1 275 ? -19.70363 -27.51352 -9.80967 1.000 14.69718 258 ALA A C 1
ATOM 3755 O O . ALA A 1 275 ? -19.72804 -27.77264 -8.60266 1.000 15.28132 258 ALA A O 1
ATOM 3762 N N . GLY A 1 276 ? -18.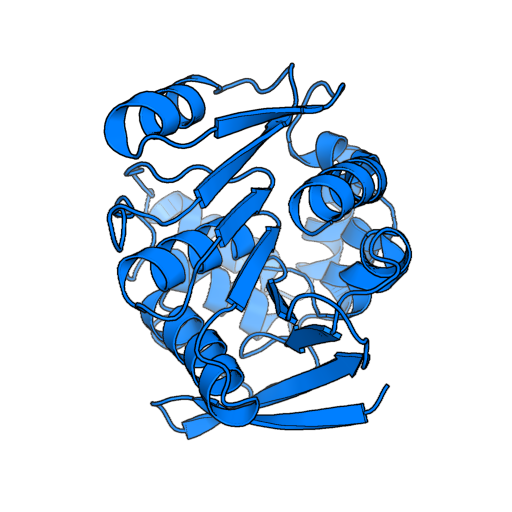91693 -28.17794 -10.65383 1.000 14.99346 259 GLY A N 1
ATOM 3763 C CA . GLY A 1 276 ? -18.00537 -29.19788 -10.15674 1.000 16.71141 259 GLY A CA 1
ATOM 3764 C C . GLY A 1 276 ? -16.91482 -28.64690 -9.26039 1.000 16.60629 259 GLY A C 1
ATOM 3765 O O . GLY A 1 276 ? -16.53635 -29.29921 -8.28635 1.000 19.45892 259 GLY A O 1
ATOM 3769 N N . VAL A 1 277 ? -16.37254 -27.46858 -9.59326 1.000 15.79575 260 VAL A N 1
ATOM 3770 C CA . VAL A 1 277 ? -15.40617 -26.79210 -8.72176 1.000 17.91494 260 VAL A CA 1
ATOM 3771 C C . VAL A 1 277 ? -16.04617 -26.42853 -7.38747 1.000 17.59407 260 VAL A C 1
ATOM 3772 O O . VAL A 1 277 ? -15.46838 -26.67069 -6.32035 1.000 21.40017 260 VAL A O 1
ATOM 3785 N N . LEU A 1 278 ? -17.24640 -25.83674 -7.42359 1.000 16.80272 261 LEU A N 1
ATOM 3786 C CA . LEU A 1 278 ? -17.89017 -25.38499 -6.19070 1.000 18.56822 261 LEU A CA 1
ATOM 3787 C C . LEU A 1 278 ? -18.25140 -26.56082 -5.29383 1.000 20.10335 261 LEU A C 1
ATOM 3788 O O . LEU A 1 278 ? -18.28847 -26.42013 -4.06628 1.000 23.23943 261 LEU A O 1
ATOM 3804 N N . ALA A 1 279 ? -18.53192 -27.72484 -5.88100 1.000 18.41989 262 ALA A N 1
ATOM 3805 C CA . ALA A 1 279 ? -18.85993 -28.90868 -5.08824 1.000 20.47201 262 ALA A CA 1
ATOM 3806 C C . ALA A 1 279 ? -17.61510 -29.47365 -4.40066 1.000 27.24246 262 ALA A C 1
ATOM 3807 O O . ALA A 1 279 ? -17.68757 -29.91132 -3.24639 1.000 33.34809 262 ALA A O 1
#

B-factor: mean 20.86, std 13.62, range [6.48, 96.78]